Protein AF-A0AAJ8BXU2-F1 (afdb_monomer_lite)

Organism: Aspergillus niger (NCBI:txid5061)

Sequence (194 aa):
MSSGNLLGNLNQVCIATPNFHETLDRLGKVGMGPFQVYHFNSETVSDQKYYDEEGPDLYEIDVAFAYNSDSKAPVIEVMSPIKGKSALKDRLDEDGNKAEVQSIAFTMDTLSMDERIEEMRKRGFRPSTQGYFLGKRGGTKFCFFDTDEKGIPTCFETIEWSSDWVAPDCDWFLPSGVFLQTFTPTQKSSQDRV

pLDDT: mean 89.5, std 14.76, range [36.78, 98.62]

Radius of gyration: 16.47 Å; chains: 1; bounding box: 37×43×44 Å

InterPro domains:
  IPR029068 Glyoxalase/Bleomycin resistance protein/Dihydroxybiphenyl dioxygenase [G3DSA:3.10.180.10] (5-160)
  IPR029068 Glyoxalase/Bleomycin resistance protein/Dihydroxybiphenyl dioxygenase [SSF54593] (8-148)

Secondary structure (DSSP, 8-state):
-----TT-SEEEEEEE-SSHHHHHHHHHTTT---EEEEEESTTTEEEEEETTEE-TTSEEEEEEEEP-S-TTSPEEEEEEEEEE--HHHHHHHHTTS--EEEEEEE--TT--HHHHHHHHHHTTPEEEEEEEEE-SBSEEEEEEEE-GGGT-SSEEEEEEE-TT-BPPP-EEE--TT---SS-------GGGG-

Structure (mmCIF, N/CA/C/O backbone):
data_AF-A0AAJ8BXU2-F1
#
_entry.id   AF-A0AAJ8BXU2-F1
#
loop_
_atom_site.group_PDB
_atom_site.id
_atom_site.type_symbol
_atom_site.label_atom_id
_atom_site.label_alt_id
_atom_site.label_comp_id
_atom_site.label_asym_id
_atom_site.label_entity_id
_atom_site.label_seq_id
_atom_site.pdbx_PDB_ins_code
_atom_site.Cartn_x
_atom_site.Cartn_y
_atom_site.Cartn_z
_atom_site.occupancy
_atom_site.B_iso_or_equiv
_atom_site.auth_seq_id
_atom_site.auth_comp_id
_atom_site.auth_asym_id
_atom_site.auth_atom_id
_atom_site.pdbx_PDB_model_num
ATOM 1 N N . MET A 1 1 ? -20.153 24.696 0.859 1.00 43.94 1 MET A N 1
ATOM 2 C CA . MET A 1 1 ? -18.956 23.937 0.447 1.00 43.94 1 MET A CA 1
ATOM 3 C C . MET A 1 1 ? -19.381 23.092 -0.734 1.00 43.94 1 MET A C 1
ATOM 5 O O . MET A 1 1 ? -20.365 22.377 -0.602 1.00 43.94 1 MET A O 1
ATOM 9 N N . SER A 1 2 ? -18.796 23.311 -1.911 1.00 41.66 2 SER A N 1
ATOM 10 C CA . SER A 1 2 ? -19.206 22.611 -3.132 1.00 41.66 2 SER A CA 1
ATOM 11 C C . SER A 1 2 ? -19.057 21.105 -2.941 1.00 41.66 2 SER A C 1
ATOM 13 O O . SER A 1 2 ? -18.030 20.644 -2.451 1.00 41.66 2 SER A O 1
ATOM 15 N N . SER A 1 3 ? -20.095 20.372 -3.327 1.00 49.19 3 SER A N 1
ATOM 16 C CA . SER A 1 3 ? -20.191 18.916 -3.405 1.00 49.19 3 SER A CA 1
ATOM 17 C C . SER A 1 3 ? -19.194 18.342 -4.424 1.00 49.19 3 SER A C 1
ATOM 19 O O . SER A 1 3 ? -19.589 17.872 -5.490 1.00 49.19 3 SER A O 1
ATOM 21 N N . GLY A 1 4 ? -17.898 18.465 -4.140 1.00 60.88 4 GLY A N 1
ATOM 22 C CA . GLY A 1 4 ? -16.831 17.797 -4.877 1.00 60.88 4 GLY A CA 1
ATOM 23 C C . GLY A 1 4 ? -16.776 16.313 -4.518 1.00 60.88 4 GLY A C 1
ATOM 24 O O . GLY A 1 4 ? -17.187 15.912 -3.428 1.00 60.88 4 GLY A O 1
ATOM 25 N N . ASN A 1 5 ? -16.290 15.495 -5.449 1.00 82.00 5 ASN A N 1
ATOM 26 C CA . ASN A 1 5 ? -16.013 14.083 -5.216 1.00 82.00 5 ASN A CA 1
ATOM 27 C C . ASN A 1 5 ? -14.913 13.947 -4.145 1.00 82.00 5 ASN A C 1
ATOM 29 O O . ASN A 1 5 ? -13.754 14.201 -4.444 1.00 82.00 5 ASN A O 1
ATOM 33 N N . LEU A 1 6 ? -15.276 13.548 -2.920 1.00 86.38 6 LEU A N 1
ATOM 34 C CA . LEU A 1 6 ? -14.347 13.380 -1.789 1.00 86.38 6 LEU A CA 1
ATOM 35 C C . LEU A 1 6 ? -13.145 12.491 -2.126 1.00 86.38 6 LEU A C 1
ATOM 37 O O . LEU A 1 6 ? -12.046 12.727 -1.636 1.00 86.38 6 LEU A O 1
ATOM 41 N N . LEU A 1 7 ? -13.377 11.437 -2.908 1.00 89.81 7 LEU A N 1
ATOM 42 C CA . LEU A 1 7 ? -12.364 10.425 -3.175 1.00 89.81 7 LEU A CA 1
ATOM 43 C C . LEU A 1 7 ? -11.311 10.923 -4.177 1.00 89.81 7 LEU A C 1
ATOM 45 O O . LEU A 1 7 ? -10.207 10.393 -4.216 1.00 89.81 7 LEU A O 1
ATOM 49 N N . GLY A 1 8 ? -11.597 11.960 -4.964 1.00 91.62 8 GLY A N 1
ATOM 50 C CA . GLY A 1 8 ? -10.688 12.381 -6.027 1.00 91.62 8 GLY A CA 1
ATOM 51 C C . GLY A 1 8 ? -10.581 11.323 -7.132 1.00 91.62 8 GLY A C 1
ATOM 52 O O . GLY A 1 8 ? -11.597 10.789 -7.593 1.00 91.62 8 GLY A O 1
ATOM 53 N N . ASN A 1 9 ? -9.358 11.027 -7.571 1.00 93.00 9 ASN A N 1
ATOM 54 C CA . ASN A 1 9 ? -9.072 10.102 -8.669 1.00 93.00 9 ASN A CA 1
ATOM 55 C C . ASN A 1 9 ? -8.745 8.688 -8.176 1.00 93.00 9 ASN A C 1
ATOM 57 O O . ASN A 1 9 ? -8.208 8.500 -7.083 1.00 93.00 9 ASN A O 1
ATOM 61 N N . LEU A 1 10 ? -9.020 7.694 -9.024 1.00 94.88 10 LEU A N 1
ATOM 62 C CA . LEU A 1 10 ? -8.520 6.334 -8.838 1.00 94.88 10 LEU A CA 1
ATOM 63 C C . LEU A 1 10 ? -6.992 6.340 -8.955 1.00 94.88 10 LEU A C 1
ATOM 65 O O . LEU A 1 10 ? -6.455 6.773 -9.973 1.00 94.88 10 LEU A O 1
ATOM 69 N N . ASN A 1 11 ? -6.315 5.833 -7.932 1.00 94.38 11 ASN A N 1
ATOM 70 C CA . ASN A 1 11 ? -4.861 5.786 -7.873 1.00 94.38 11 ASN A CA 1
ATOM 71 C C . ASN A 1 11 ? -4.306 4.373 -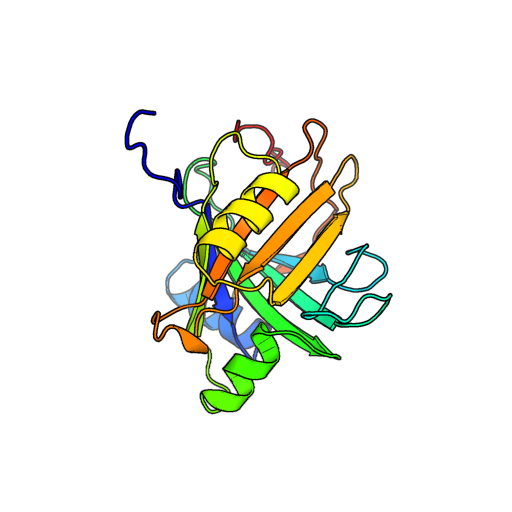8.087 1.00 94.38 11 ASN A C 1
ATOM 73 O O . ASN A 1 11 ? -3.354 4.188 -8.844 1.00 94.38 11 ASN A O 1
ATOM 77 N N . GLN A 1 12 ? -4.890 3.376 -7.423 1.00 96.44 12 GLN A N 1
ATOM 78 C CA . GLN A 1 12 ? -4.369 2.010 -7.414 1.00 96.44 12 GLN A CA 1
ATOM 79 C C . GLN A 1 12 ? -5.493 0.995 -7.209 1.00 96.44 12 GLN A C 1
ATOM 81 O O . GLN A 1 12 ? -6.511 1.297 -6.589 1.00 96.44 12 GLN A O 1
ATOM 86 N N . VAL A 1 13 ? -5.300 -0.208 -7.741 1.00 97.56 13 VAL A N 1
ATOM 87 C CA . VAL A 1 13 ? -6.107 -1.393 -7.439 1.00 97.56 13 VAL A CA 1
ATOM 88 C C . VAL A 1 13 ? -5.166 -2.458 -6.890 1.00 97.56 13 VAL A C 1
ATOM 90 O O . VAL A 1 13 ? -4.210 -2.829 -7.574 1.00 97.56 13 VAL A O 1
ATOM 93 N N . CYS A 1 14 ? -5.438 -2.937 -5.678 1.00 97.75 14 CYS A N 1
ATOM 94 C CA . CYS A 1 14 ? -4.639 -3.963 -5.020 1.00 97.75 14 CYS A CA 1
ATOM 95 C C . CYS A 1 14 ? -5.270 -5.343 -5.194 1.00 97.75 14 CYS A C 1
ATOM 97 O O . CYS A 1 14 ? -6.458 -5.539 -4.930 1.00 97.75 14 CYS A O 1
ATOM 99 N N . ILE A 1 15 ? -4.457 -6.310 -5.607 1.00 97.75 15 ILE A N 1
ATOM 100 C CA . ILE A 1 15 ? -4.781 -7.731 -5.602 1.00 97.75 15 ILE A CA 1
ATOM 101 C C . ILE A 1 15 ? -4.059 -8.375 -4.418 1.00 97.75 15 ILE A C 1
ATOM 103 O O . ILE A 1 15 ? -2.835 -8.500 -4.422 1.00 97.75 15 ILE A O 1
ATOM 107 N N . ALA A 1 16 ? -4.808 -8.837 -3.425 1.00 97.12 16 ALA A N 1
ATOM 108 C CA . ALA A 1 16 ? -4.265 -9.649 -2.347 1.00 97.12 16 ALA A CA 1
ATOM 109 C C . ALA A 1 16 ? -4.065 -11.084 -2.828 1.00 97.12 16 ALA A C 1
ATOM 111 O O . ALA A 1 16 ? -4.866 -11.594 -3.611 1.00 97.12 16 ALA A O 1
ATOM 112 N N . THR A 1 17 ? -3.023 -11.767 -2.364 1.00 97.88 17 THR A N 1
ATOM 113 C CA . THR A 1 17 ? -2.810 -13.182 -2.679 1.00 97.88 17 THR A CA 1
ATOM 114 C C . THR A 1 17 ? -2.011 -13.901 -1.595 1.00 97.88 17 THR A C 1
ATOM 116 O O . THR A 1 17 ? -1.095 -13.309 -1.034 1.00 97.88 17 THR A O 1
ATOM 119 N N . PRO A 1 18 ? -2.279 -15.194 -1.329 1.00 96.56 18 PRO A N 1
ATOM 120 C CA . PRO A 1 18 ? -1.394 -16.022 -0.511 1.00 96.56 18 PRO A CA 1
ATOM 121 C C . PRO A 1 18 ? -0.222 -16.627 -1.306 1.00 96.56 18 PRO A C 1
ATOM 123 O O . PRO A 1 18 ? 0.684 -17.206 -0.716 1.00 96.56 18 PRO A O 1
ATOM 126 N N . ASN A 1 19 ? -0.236 -16.547 -2.645 1.00 96.69 19 ASN A N 1
ATOM 127 C CA . ASN A 1 19 ? 0.763 -17.170 -3.522 1.00 96.69 19 ASN A CA 1
ATOM 128 C C . ASN A 1 19 ? 1.405 -16.113 -4.431 1.00 96.69 19 ASN A C 1
ATOM 130 O O . ASN A 1 19 ? 1.054 -16.002 -5.609 1.00 96.69 19 ASN A O 1
ATOM 134 N N . PHE A 1 20 ? 2.332 -15.327 -3.877 1.00 97.69 20 PHE A N 1
ATOM 135 C CA . PHE A 1 20 ? 2.878 -14.115 -4.498 1.00 97.69 20 PHE A CA 1
ATOM 136 C C . PHE A 1 20 ? 3.435 -14.329 -5.916 1.00 97.69 20 PHE A C 1
ATOM 138 O O . PHE A 1 20 ? 2.807 -13.915 -6.891 1.00 97.69 20 PHE A O 1
ATOM 145 N N . HIS A 1 21 ? 4.557 -15.042 -6.069 1.00 96.81 21 HIS A N 1
ATOM 146 C CA . HIS A 1 21 ? 5.198 -15.239 -7.379 1.00 96.81 21 HIS A CA 1
ATOM 147 C C . HIS A 1 21 ? 4.311 -15.972 -8.391 1.00 96.81 21 HIS A C 1
ATOM 149 O O . HIS A 1 21 ? 4.289 -15.611 -9.565 1.00 96.81 21 HIS A O 1
ATOM 155 N N . GLU A 1 22 ? 3.532 -16.962 -7.946 1.00 96.62 22 GLU A N 1
ATOM 156 C CA . GLU A 1 22 ? 2.598 -17.660 -8.832 1.00 96.62 22 GLU A CA 1
ATOM 157 C C . GLU A 1 22 ? 1.523 -16.707 -9.379 1.00 96.62 22 GLU A C 1
ATOM 159 O O . GLU A 1 22 ? 1.135 -16.797 -10.546 1.00 96.62 22 GLU A O 1
ATOM 164 N N . THR A 1 23 ? 1.049 -15.774 -8.553 1.00 97.31 23 THR A N 1
ATOM 165 C CA . THR A 1 23 ? 0.092 -14.747 -8.975 1.00 97.31 23 THR A CA 1
ATOM 166 C C . THR A 1 23 ? 0.723 -13.810 -9.996 1.00 97.31 23 THR A C 1
ATOM 168 O O . THR A 1 23 ? 0.121 -13.587 -11.046 1.00 97.31 23 THR A O 1
ATOM 171 N N . LEU A 1 24 ? 1.952 -13.337 -9.759 1.00 97.56 24 LEU A N 1
ATOM 172 C CA . LEU A 1 24 ? 2.681 -12.492 -10.714 1.00 97.56 24 LEU A CA 1
ATOM 173 C C . LEU A 1 24 ? 2.894 -13.196 -12.062 1.00 97.56 24 LEU A C 1
ATOM 175 O O . LEU A 1 24 ? 2.637 -12.609 -13.113 1.00 97.56 24 LEU A O 1
ATOM 179 N N . ASP A 1 25 ? 3.278 -14.475 -12.051 1.00 96.38 25 ASP A N 1
ATOM 180 C CA . ASP A 1 25 ? 3.407 -15.287 -13.266 1.00 96.38 25 ASP A CA 1
ATOM 181 C C . ASP A 1 25 ? 2.073 -15.423 -14.014 1.00 96.38 25 ASP A C 1
ATOM 183 O O . ASP A 1 25 ? 2.016 -15.309 -15.240 1.00 96.38 25 ASP A O 1
ATOM 187 N N . ARG A 1 26 ? 0.972 -15.668 -13.293 1.00 95.19 26 ARG A N 1
ATOM 188 C CA . ARG A 1 26 ? -0.367 -15.798 -13.889 1.00 95.19 26 ARG A CA 1
ATOM 189 C C . ARG A 1 26 ? -0.849 -14.481 -14.496 1.00 95.19 26 ARG A C 1
ATOM 191 O O . ARG A 1 26 ? -1.394 -14.511 -15.597 1.00 95.19 26 ARG A O 1
ATOM 198 N N . LEU A 1 27 ? -0.615 -13.351 -13.832 1.00 95.19 27 LEU A N 1
ATOM 199 C CA . LEU A 1 27 ? -0.910 -12.019 -14.370 1.00 95.19 27 LEU A CA 1
ATOM 200 C C . LEU A 1 27 ? -0.029 -11.701 -15.590 1.00 95.19 27 LEU A C 1
ATOM 202 O O . LEU A 1 27 ? -0.503 -11.125 -16.570 1.00 95.19 27 LEU A O 1
ATOM 206 N N . GLY A 1 28 ? 1.217 -12.174 -15.601 1.00 94.31 28 GLY A N 1
ATOM 207 C CA . GLY A 1 28 ? 2.102 -12.100 -16.763 1.00 94.31 28 GLY A CA 1
ATOM 208 C C . GLY A 1 28 ? 1.526 -12.721 -18.033 1.00 94.31 28 GLY A C 1
ATOM 209 O O . GLY A 1 28 ? 1.708 -12.184 -19.124 1.00 94.31 28 GLY A O 1
ATOM 210 N N . LYS A 1 29 ? 0.751 -13.806 -17.914 1.00 93.38 29 LYS A N 1
ATOM 211 C CA . LYS A 1 29 ? 0.126 -14.483 -19.069 1.00 93.38 29 LYS A CA 1
ATOM 212 C C . LYS A 1 29 ? -0.901 -13.620 -19.802 1.00 93.38 29 LYS A C 1
ATOM 214 O O . LYS A 1 29 ? -1.167 -13.881 -20.972 1.00 93.38 29 LYS A O 1
ATOM 219 N N . VAL A 1 30 ? -1.470 -12.613 -19.137 1.00 91.62 30 VAL A N 1
ATOM 220 C CA . VAL A 1 30 ? -2.374 -11.629 -19.759 1.00 91.62 30 VAL A CA 1
ATOM 221 C C . VAL A 1 30 ? -1.656 -10.329 -20.141 1.00 91.62 30 VAL A C 1
ATOM 223 O O . VAL A 1 30 ? -2.305 -9.362 -20.526 1.00 91.62 30 VAL A O 1
ATOM 226 N N . GLY A 1 31 ? -0.320 -10.312 -20.076 1.00 91.00 31 GLY A N 1
ATOM 227 C CA . GLY A 1 31 ? 0.519 -9.184 -20.481 1.00 91.00 31 GLY A CA 1
ATOM 228 C C . GLY A 1 31 ? 0.801 -8.166 -19.378 1.00 91.00 31 GLY A C 1
ATOM 229 O O . GLY A 1 31 ? 1.272 -7.075 -19.684 1.00 91.00 31 GLY A O 1
ATOM 230 N N . MET A 1 32 ? 0.512 -8.487 -18.114 1.00 91.81 32 MET A N 1
ATOM 231 C CA . MET A 1 32 ? 0.815 -7.601 -16.991 1.00 91.81 32 MET A CA 1
ATOM 232 C C . MET A 1 32 ? 2.273 -7.737 -16.538 1.00 91.81 32 MET A C 1
ATOM 234 O O . MET A 1 32 ? 2.849 -8.823 -16.572 1.00 91.81 32 MET A O 1
ATOM 238 N N . GLY A 1 33 ? 2.851 -6.638 -16.061 1.00 90.50 33 GLY A N 1
ATOM 239 C CA . GLY A 1 33 ? 4.243 -6.573 -15.632 1.00 90.50 33 GLY A CA 1
ATOM 240 C C . GLY A 1 33 ? 5.164 -5.974 -16.708 1.00 90.50 33 GLY A C 1
ATOM 241 O O . GLY A 1 33 ? 4.679 -5.467 -17.720 1.00 90.50 33 GLY A O 1
ATOM 242 N N . PRO A 1 34 ? 6.495 -6.006 -16.518 1.00 94.62 34 PRO A N 1
ATOM 243 C CA . PRO A 1 34 ? 7.218 -6.561 -15.367 1.00 94.62 34 PRO A CA 1
ATOM 244 C C . PRO A 1 34 ? 6.856 -5.865 -14.051 1.00 94.62 34 PRO A C 1
ATOM 246 O O . PRO A 1 34 ? 6.286 -4.775 -14.062 1.00 94.62 34 PRO A O 1
ATOM 249 N N . PHE A 1 35 ? 7.167 -6.493 -12.921 1.00 96.62 35 PHE A N 1
ATOM 250 C CA . PHE A 1 35 ? 6.762 -5.992 -11.607 1.00 96.62 35 PHE A CA 1
ATOM 251 C C . PHE A 1 35 ? 7.957 -5.469 -10.811 1.00 96.62 35 PHE A C 1
ATOM 253 O O . PHE A 1 35 ? 9.000 -6.122 -10.755 1.00 96.62 35 PHE A O 1
ATOM 260 N N . GLN A 1 36 ? 7.781 -4.307 -10.184 1.00 97.19 36 GLN A N 1
ATOM 261 C CA . GLN A 1 36 ? 8.685 -3.778 -9.164 1.00 97.19 36 GLN A CA 1
ATOM 262 C C . GLN A 1 36 ? 8.295 -4.381 -7.822 1.00 97.19 36 GLN A C 1
ATOM 264 O O . GLN A 1 36 ? 7.188 -4.126 -7.355 1.00 97.19 36 GLN A O 1
ATOM 269 N N . VAL A 1 37 ? 9.179 -5.172 -7.228 1.00 98.31 37 VAL A N 1
ATOM 270 C CA . VAL A 1 37 ? 8.952 -5.887 -5.974 1.00 98.31 37 VAL A CA 1
ATOM 271 C C . VAL A 1 37 ? 9.648 -5.169 -4.822 1.00 98.31 37 VAL A C 1
ATOM 273 O O . VAL A 1 37 ? 10.810 -4.767 -4.927 1.00 98.31 37 VAL A O 1
ATOM 276 N N . TYR A 1 38 ? 8.912 -5.027 -3.726 1.00 98.19 38 TYR A N 1
ATOM 277 C CA . TYR A 1 38 ? 9.335 -4.450 -2.461 1.00 98.19 38 TYR A CA 1
ATOM 278 C C . TYR A 1 38 ? 8.917 -5.367 -1.308 1.00 98.19 38 TYR A C 1
ATOM 280 O O . TYR A 1 38 ? 7.906 -6.064 -1.388 1.00 98.19 38 TYR A O 1
ATOM 288 N N . HIS A 1 39 ? 9.675 -5.314 -0.215 1.00 98.12 39 HIS A N 1
ATOM 289 C CA . HIS A 1 39 ? 9.390 -6.051 1.013 1.00 98.12 39 HIS A CA 1
ATOM 290 C C . HIS A 1 39 ? 9.047 -5.058 2.113 1.00 98.12 39 HIS A C 1
ATOM 292 O O . HIS A 1 39 ? 9.942 -4.392 2.625 1.00 98.12 39 HIS A O 1
ATOM 298 N N . PHE A 1 40 ? 7.766 -4.930 2.453 1.00 98.06 40 PHE A N 1
ATOM 299 C CA . PHE A 1 40 ? 7.308 -4.051 3.524 1.00 98.06 40 PHE A CA 1
ATOM 300 C C . PHE A 1 40 ? 7.534 -4.750 4.860 1.00 98.06 40 PHE A C 1
ATOM 302 O O . PHE A 1 40 ? 6.951 -5.793 5.124 1.00 98.06 40 PHE A O 1
ATOM 309 N N . ASN A 1 41 ? 8.388 -4.175 5.696 1.00 97.81 41 ASN A N 1
ATOM 310 C CA . ASN A 1 41 ? 8.752 -4.631 7.038 1.00 97.81 41 ASN A CA 1
ATOM 311 C C . ASN A 1 41 ? 9.151 -3.400 7.877 1.00 97.81 41 ASN A C 1
ATOM 313 O O . ASN A 1 41 ? 9.025 -2.272 7.402 1.00 97.81 41 ASN A O 1
ATOM 317 N N . SER A 1 42 ? 9.633 -3.574 9.108 1.00 96.94 42 SER A N 1
ATOM 318 C CA . SER A 1 42 ? 10.007 -2.432 9.961 1.00 96.94 42 SER A CA 1
ATOM 319 C C . SER A 1 42 ? 11.200 -1.609 9.459 1.00 96.94 42 SER A C 1
ATOM 321 O O . SER A 1 42 ? 11.355 -0.459 9.869 1.00 96.94 42 SER A O 1
ATOM 323 N N . GLU A 1 43 ? 12.029 -2.151 8.563 1.00 97.31 43 GLU A N 1
ATOM 324 C CA . GLU A 1 43 ? 13.170 -1.432 7.980 1.00 97.31 43 GLU A CA 1
ATOM 325 C C . GLU A 1 43 ? 12.764 -0.534 6.805 1.00 97.31 43 GLU A C 1
ATOM 327 O O . GLU A 1 43 ? 13.437 0.450 6.502 1.00 97.31 43 GLU A O 1
ATOM 332 N N . THR A 1 44 ? 11.670 -0.877 6.128 1.00 97.88 44 THR A N 1
ATOM 333 C CA . THR A 1 44 ? 11.209 -0.222 4.894 1.00 97.88 44 THR A CA 1
ATOM 334 C C . THR A 1 44 ? 9.921 0.565 5.097 1.00 97.88 44 THR A C 1
ATOM 336 O O . THR A 1 44 ? 9.660 1.507 4.352 1.00 97.88 44 THR A O 1
ATOM 339 N N . VAL A 1 45 ? 9.129 0.215 6.110 1.00 98.31 45 VAL A N 1
ATOM 340 C CA . VAL A 1 45 ? 7.878 0.870 6.483 1.00 98.31 45 VAL A CA 1
ATOM 341 C C . VAL A 1 45 ? 7.918 1.214 7.969 1.00 98.31 45 VAL A C 1
ATOM 343 O O . VAL A 1 45 ? 7.805 0.331 8.823 1.00 98.31 45 VAL A O 1
ATOM 346 N N . SER A 1 46 ? 8.053 2.504 8.282 1.00 97.50 46 SER A N 1
ATOM 347 C CA . SER A 1 46 ? 7.939 3.009 9.654 1.00 97.50 46 SER A CA 1
ATOM 348 C C . SER A 1 46 ? 6.480 3.237 10.048 1.00 97.50 46 SER A C 1
ATOM 350 O O . SER A 1 46 ? 5.574 3.152 9.216 1.00 97.50 46 SER A O 1
ATOM 352 N N . ASP A 1 47 ? 6.256 3.532 11.332 1.00 96.69 47 ASP A N 1
ATOM 353 C CA . ASP A 1 47 ? 4.949 3.928 11.875 1.00 96.69 47 ASP A CA 1
ATOM 354 C C . ASP A 1 47 ? 3.828 2.938 11.528 1.00 96.69 47 ASP A C 1
ATOM 356 O O . ASP A 1 47 ? 2.701 3.329 11.214 1.00 96.69 47 ASP A O 1
ATOM 360 N N . GLN A 1 48 ? 4.153 1.640 11.549 1.00 98.31 48 GLN A N 1
ATOM 361 C CA . GLN A 1 48 ? 3.186 0.591 11.265 1.00 98.31 48 GLN A CA 1
ATOM 362 C C . GLN A 1 48 ? 2.054 0.643 12.292 1.00 98.31 48 GLN A C 1
ATOM 364 O O . GLN A 1 48 ? 2.294 0.702 13.504 1.00 98.31 48 GLN A O 1
ATOM 369 N N . LYS A 1 49 ? 0.813 0.584 11.800 1.00 98.44 49 LYS A N 1
ATOM 370 C CA . LYS A 1 49 ? -0.382 0.478 12.642 1.00 98.44 49 LYS A CA 1
ATOM 371 C C . LYS A 1 49 ? -1.321 -0.595 12.119 1.00 98.44 49 LYS A C 1
ATOM 373 O O . LYS A 1 49 ? -1.498 -0.745 10.906 1.00 98.44 49 LYS A O 1
ATOM 378 N N . TYR A 1 50 ? -1.948 -1.292 13.055 1.00 97.94 50 TYR A N 1
ATOM 379 C CA . TYR A 1 50 ? -3.041 -2.222 12.826 1.00 97.94 50 TYR A CA 1
ATOM 380 C C . TYR A 1 50 ? -4.178 -1.876 13.791 1.00 97.94 50 TYR A C 1
ATOM 382 O O . TYR A 1 50 ? -4.103 -2.146 14.988 1.00 97.94 50 TYR A O 1
ATOM 390 N N . TYR A 1 51 ? -5.221 -1.238 13.271 1.00 96.50 51 TYR A N 1
ATOM 391 C CA . TYR A 1 51 ? -6.283 -0.612 14.047 1.00 96.50 51 TYR A CA 1
ATOM 392 C C . TYR A 1 51 ? -5.718 0.328 15.122 1.00 96.50 51 TYR A C 1
ATOM 394 O O . TYR A 1 51 ? -5.070 1.321 14.789 1.00 96.50 51 TYR A O 1
ATOM 402 N N . ASP A 1 52 ? -5.968 0.019 16.394 1.00 95.81 52 ASP A N 1
ATOM 403 C CA . ASP A 1 52 ? -5.506 0.791 17.548 1.00 95.81 52 ASP A CA 1
ATOM 404 C C . ASP A 1 52 ? -4.117 0.341 18.045 1.00 95.81 52 ASP A C 1
ATOM 406 O O . ASP A 1 52 ? -3.577 0.922 18.987 1.00 95.81 52 ASP A O 1
ATOM 410 N N . GLU A 1 53 ? -3.529 -0.694 17.435 1.00 97.62 53 GLU A N 1
ATOM 411 C CA . GLU A 1 53 ? -2.175 -1.159 17.732 1.00 97.62 53 GLU A CA 1
ATOM 412 C C . GLU A 1 53 ? -1.145 -0.407 16.879 1.00 97.62 53 GLU A C 1
ATOM 414 O O . GLU A 1 53 ? -1.296 -0.275 15.664 1.00 97.62 53 GLU A O 1
ATOM 419 N N . GLU A 1 54 ? -0.065 0.046 17.514 1.00 97.06 54 GLU A N 1
ATOM 420 C CA . GLU A 1 54 ? 1.066 0.722 16.876 1.00 97.06 54 GLU A CA 1
ATOM 421 C C . GLU A 1 54 ? 2.374 0.136 17.409 1.00 97.06 54 GLU A C 1
ATOM 423 O O . GLU A 1 54 ? 2.521 -0.099 18.613 1.00 97.06 54 GLU A O 1
ATOM 428 N N . GLY A 1 55 ? 3.329 -0.108 16.517 1.00 94.00 55 GLY A N 1
ATOM 429 C CA . GLY A 1 55 ? 4.638 -0.627 16.890 1.00 94.00 55 GLY A CA 1
ATOM 430 C C . GLY A 1 55 ? 5.450 -1.103 15.689 1.00 94.00 55 GLY A C 1
ATOM 431 O O . GLY A 1 55 ? 4.904 -1.271 14.601 1.00 94.00 55 GLY A O 1
ATOM 432 N N . PRO A 1 56 ? 6.762 -1.324 15.866 1.00 91.56 56 PRO A N 1
ATOM 433 C CA . PRO A 1 56 ? 7.562 -1.982 14.843 1.00 91.56 56 PRO A CA 1
ATOM 434 C C . PRO A 1 56 ? 7.119 -3.444 14.679 1.00 91.56 56 PRO A C 1
ATOM 436 O O . PRO A 1 56 ? 6.638 -4.062 15.630 1.00 91.56 56 PRO A O 1
ATOM 439 N N . ASP A 1 57 ? 7.324 -3.997 13.483 1.00 94.50 57 ASP A N 1
ATOM 440 C CA . ASP A 1 57 ? 7.099 -5.416 13.166 1.00 94.50 57 ASP A CA 1
ATOM 441 C C . ASP A 1 57 ? 5.656 -5.909 13.378 1.00 94.50 57 ASP A C 1
ATOM 443 O O . ASP A 1 57 ? 5.426 -7.102 13.607 1.00 94.50 57 ASP A O 1
ATOM 447 N N . LEU A 1 58 ? 4.667 -5.012 13.291 1.00 97.25 58 LEU A N 1
ATOM 448 C CA . LEU A 1 58 ? 3.261 -5.409 13.307 1.00 97.25 58 LEU A CA 1
ATOM 449 C C . LEU A 1 58 ? 2.915 -6.261 12.091 1.00 97.25 58 LEU A C 1
ATOM 451 O O . LEU A 1 58 ? 2.154 -7.216 12.242 1.00 97.25 58 LEU A O 1
ATOM 455 N N . TYR A 1 59 ? 3.480 -5.954 10.922 1.00 98.06 59 TYR A N 1
ATOM 456 C CA . TYR A 1 59 ? 3.307 -6.740 9.705 1.00 98.06 59 TYR A CA 1
ATOM 457 C C . TYR A 1 59 ? 4.562 -6.787 8.832 1.00 98.06 59 TYR A C 1
ATOM 459 O O . TYR A 1 59 ? 5.402 -5.884 8.833 1.00 98.06 59 TYR A O 1
ATOM 467 N N . GLU A 1 60 ? 4.623 -7.847 8.029 1.00 98.50 60 GLU A N 1
ATOM 468 C CA . GLU A 1 60 ? 5.501 -7.978 6.872 1.00 98.50 60 GLU A CA 1
ATOM 469 C C . GLU A 1 60 ? 4.653 -8.352 5.649 1.00 98.50 60 GLU A C 1
ATOM 471 O O . GLU A 1 60 ? 3.820 -9.262 5.731 1.00 98.50 60 GLU A O 1
ATOM 476 N N . ILE A 1 61 ? 4.828 -7.644 4.532 1.00 98.50 61 ILE A N 1
ATOM 477 C CA . ILE A 1 61 ? 4.032 -7.809 3.307 1.00 98.50 61 ILE A CA 1
ATOM 478 C C . ILE A 1 61 ? 4.960 -7.717 2.093 1.00 98.50 61 ILE A C 1
ATOM 480 O O . ILE A 1 61 ? 5.703 -6.748 1.949 1.00 98.50 61 ILE A O 1
ATOM 484 N N . ASP A 1 62 ? 4.886 -8.689 1.191 1.00 98.62 62 ASP A N 1
ATOM 485 C CA . ASP A 1 62 ? 5.505 -8.569 -0.128 1.00 98.62 62 ASP A CA 1
ATOM 486 C C . ASP A 1 62 ? 4.579 -7.774 -1.042 1.00 98.62 62 ASP A C 1
ATOM 488 O O . ASP A 1 62 ? 3.384 -8.066 -1.126 1.00 98.62 62 ASP A O 1
ATOM 492 N N . VAL A 1 63 ? 5.125 -6.774 -1.730 1.00 98.38 63 VAL A N 1
ATOM 493 C CA . VAL A 1 63 ? 4.366 -5.848 -2.574 1.00 98.38 63 VAL A CA 1
ATOM 494 C C . VAL A 1 63 ? 4.989 -5.793 -3.958 1.00 98.38 63 VAL A C 1
ATOM 496 O O . VAL A 1 63 ? 6.197 -5.625 -4.102 1.00 98.38 63 VAL A O 1
ATOM 499 N N . ALA A 1 64 ? 4.169 -5.923 -4.994 1.00 98.50 64 ALA A N 1
ATOM 500 C CA . ALA A 1 64 ? 4.577 -5.824 -6.384 1.00 98.50 64 ALA A CA 1
ATOM 501 C C . ALA A 1 64 ? 3.729 -4.790 -7.121 1.00 98.50 64 ALA A C 1
ATOM 503 O O . ALA A 1 64 ? 2.512 -4.921 -7.194 1.00 98.50 64 ALA A O 1
ATOM 504 N N . PHE A 1 65 ? 4.372 -3.815 -7.755 1.00 97.38 65 PHE A N 1
ATOM 505 C CA . PHE A 1 65 ? 3.702 -2.853 -8.626 1.00 97.38 65 PHE A CA 1
ATOM 506 C C . PHE A 1 65 ? 3.944 -3.213 -10.088 1.00 97.38 65 PHE A C 1
ATOM 508 O O . PHE A 1 65 ? 5.092 -3.320 -10.531 1.00 97.38 65 PHE A O 1
ATOM 515 N N . ALA A 1 66 ? 2.870 -3.397 -10.854 1.00 96.00 66 ALA A N 1
ATOM 516 C CA . ALA A 1 66 ? 2.968 -3.612 -12.290 1.00 96.00 66 ALA A CA 1
ATOM 517 C C . ALA A 1 66 ? 3.513 -2.351 -12.972 1.00 96.00 66 ALA A C 1
ATOM 519 O O . ALA A 1 66 ? 2.966 -1.257 -12.812 1.00 96.00 66 ALA A O 1
ATOM 520 N N . TYR A 1 67 ? 4.569 -2.504 -13.770 1.00 91.50 67 TYR A N 1
ATOM 521 C CA . TYR A 1 67 ? 5.082 -1.406 -14.572 1.00 91.50 67 TYR A CA 1
ATOM 522 C C . TYR A 1 67 ? 4.047 -0.965 -15.610 1.00 91.50 67 TYR A C 1
ATOM 524 O O . TYR A 1 67 ? 3.487 -1.780 -16.344 1.00 91.50 67 TYR A O 1
ATOM 532 N N . ASN A 1 68 ? 3.858 0.347 -15.714 1.00 86.75 68 ASN A N 1
ATOM 533 C CA . ASN A 1 68 ? 3.100 0.973 -16.783 1.00 86.75 68 ASN A CA 1
ATOM 534 C C . ASN A 1 68 ? 3.887 2.174 -17.313 1.00 86.75 68 ASN A C 1
ATOM 536 O O . ASN A 1 68 ? 4.406 2.982 -16.542 1.00 86.75 68 ASN A O 1
ATOM 540 N N . SER A 1 69 ? 3.993 2.288 -18.637 1.00 85.38 69 SER A N 1
ATOM 541 C CA . SER A 1 69 ? 4.651 3.429 -19.278 1.00 85.38 69 SER A CA 1
ATOM 542 C C . SER A 1 69 ? 3.838 4.720 -19.170 1.00 85.38 69 SER A C 1
ATOM 544 O O . SER A 1 69 ? 4.413 5.803 -19.276 1.00 85.38 69 SER A O 1
ATOM 546 N N . ASP A 1 70 ? 2.517 4.617 -18.996 1.00 89.12 70 ASP A N 1
ATOM 547 C CA . ASP A 1 70 ? 1.659 5.759 -18.696 1.00 89.12 70 ASP A CA 1
ATOM 548 C C . ASP A 1 70 ? 1.683 6.039 -17.190 1.00 89.12 70 ASP A C 1
ATOM 550 O O . ASP A 1 70 ? 1.107 5.300 -16.391 1.00 89.12 70 ASP A O 1
ATOM 554 N N . SER A 1 71 ? 2.344 7.130 -16.804 1.00 81.25 71 SER A N 1
ATOM 555 C CA . SER A 1 71 ? 2.470 7.546 -15.406 1.00 81.25 71 SER A CA 1
ATOM 556 C C . SER A 1 71 ? 1.158 8.019 -14.775 1.00 81.25 71 SER A C 1
ATOM 558 O O . SER A 1 71 ? 1.114 8.180 -13.555 1.00 81.25 71 SER A O 1
ATOM 560 N N . LYS A 1 72 ? 0.104 8.244 -15.573 1.00 86.00 72 LYS A N 1
ATOM 561 C CA . LYS A 1 72 ? -1.224 8.674 -15.105 1.00 86.00 72 LYS A CA 1
ATOM 562 C C . LYS A 1 72 ? -2.218 7.525 -14.965 1.00 86.00 72 LYS A C 1
ATOM 564 O O . LYS A 1 72 ? -3.302 7.734 -14.425 1.00 86.00 72 LYS A O 1
ATOM 569 N N . ALA A 1 73 ? -1.885 6.341 -15.470 1.00 90.94 73 ALA A N 1
ATOM 570 C CA . ALA A 1 73 ? -2.739 5.176 -15.318 1.00 90.94 73 ALA A CA 1
ATOM 571 C C . ALA A 1 73 ? -2.745 4.703 -13.850 1.00 90.94 73 ALA A C 1
ATOM 573 O O . ALA A 1 73 ? -1.701 4.764 -13.191 1.00 90.94 73 ALA A O 1
ATOM 574 N N . PRO A 1 74 ? -3.881 4.192 -13.340 1.00 94.56 74 PRO A N 1
ATOM 575 C CA . PRO A 1 74 ? -3.914 3.538 -12.042 1.00 94.56 74 PRO A CA 1
ATOM 576 C C . PRO A 1 74 ? -2.897 2.404 -11.962 1.00 94.56 74 PRO A C 1
ATOM 578 O O . PRO A 1 74 ? -2.712 1.641 -12.916 1.00 94.56 74 PRO A O 1
ATOM 581 N N . VAL A 1 75 ? -2.255 2.284 -10.807 1.00 95.31 75 VAL A N 1
ATOM 582 C CA . VAL A 1 75 ? -1.300 1.209 -10.547 1.00 95.31 75 VAL A CA 1
ATOM 583 C C . VAL A 1 75 ? -2.063 -0.082 -10.262 1.00 95.31 75 VAL A C 1
ATOM 585 O O . VAL A 1 75 ? -3.041 -0.075 -9.517 1.00 95.31 75 VAL A O 1
ATOM 588 N N . ILE A 1 76 ? -1.613 -1.193 -10.843 1.00 97.38 76 ILE A N 1
ATOM 589 C CA . ILE A 1 76 ? -2.009 -2.518 -10.361 1.00 97.38 76 ILE A CA 1
ATOM 590 C C . ILE A 1 76 ? -0.948 -2.971 -9.368 1.00 97.38 76 ILE A C 1
ATOM 592 O O . ILE A 1 76 ? 0.220 -3.132 -9.731 1.00 97.38 76 ILE A O 1
ATOM 596 N N . GLU A 1 77 ? -1.366 -3.137 -8.124 1.00 98.06 77 GLU A N 1
ATOM 597 C CA . GLU A 1 77 ? -0.552 -3.643 -7.029 1.00 98.06 77 GLU A CA 1
ATOM 598 C C . GLU A 1 77 ? -0.948 -5.089 -6.735 1.00 98.06 77 GLU A C 1
ATOM 600 O O . GLU A 1 77 ? -2.116 -5.465 -6.835 1.00 98.06 77 GLU A O 1
ATOM 605 N N . VAL A 1 78 ? 0.029 -5.912 -6.378 1.00 98.56 78 VAL A N 1
ATOM 606 C CA . VAL A 1 78 ? -0.186 -7.243 -5.824 1.00 98.56 78 VAL A CA 1
ATOM 607 C C . VAL A 1 78 ? 0.470 -7.279 -4.455 1.00 98.56 78 VAL A C 1
ATOM 609 O O . VAL A 1 78 ? 1.658 -6.983 -4.350 1.00 98.56 78 VAL A O 1
ATOM 612 N N . MET A 1 79 ? -0.275 -7.657 -3.422 1.00 98.56 79 MET A N 1
ATOM 613 C CA . MET A 1 79 ? 0.240 -7.777 -2.060 1.00 98.56 79 MET A CA 1
ATOM 614 C C . MET A 1 79 ? 0.075 -9.201 -1.532 1.00 98.56 79 MET A C 1
ATOM 616 O O . MET A 1 79 ? -0.955 -9.843 -1.739 1.00 98.56 79 MET A O 1
ATOM 620 N N . SER A 1 80 ? 1.076 -9.685 -0.802 1.00 98.31 80 SER A N 1
ATOM 621 C CA . SER A 1 80 ? 1.038 -10.971 -0.107 1.00 98.31 80 SER A CA 1
ATOM 622 C C . SER A 1 80 ? 1.487 -10.791 1.341 1.00 98.31 80 SER A C 1
ATOM 624 O O . SER A 1 80 ? 2.655 -10.474 1.569 1.00 98.31 80 SER A O 1
ATOM 626 N N . PRO A 1 81 ? 0.610 -10.994 2.340 1.00 97.44 81 PRO A N 1
ATOM 627 C CA . PRO A 1 81 ? 1.019 -10.910 3.734 1.00 97.44 81 PRO A CA 1
ATOM 628 C C . PRO A 1 81 ? 1.960 -12.071 4.073 1.00 97.44 81 PRO A C 1
ATOM 630 O O . PRO A 1 81 ? 1.644 -13.234 3.822 1.00 97.44 81 PRO A O 1
ATOM 633 N N . ILE A 1 82 ? 3.111 -11.755 4.661 1.00 97.62 82 ILE A N 1
ATOM 634 C CA . ILE A 1 82 ? 4.155 -12.723 5.022 1.00 97.62 82 ILE A CA 1
ATOM 635 C C . ILE A 1 82 ? 4.091 -13.053 6.511 1.00 97.62 82 ILE A C 1
ATOM 637 O O . ILE A 1 82 ? 4.133 -14.221 6.904 1.00 97.62 82 ILE A O 1
ATOM 641 N N . LYS A 1 83 ? 3.958 -12.027 7.357 1.00 95.62 83 LYS A N 1
ATOM 642 C CA . LYS A 1 83 ? 3.923 -12.175 8.814 1.00 95.62 83 LYS A CA 1
ATOM 643 C C . LYS A 1 83 ? 3.111 -11.061 9.464 1.00 95.62 83 LYS A C 1
ATOM 645 O O . LYS A 1 83 ? 2.955 -9.979 8.909 1.00 95.62 83 LYS A O 1
ATOM 650 N N . GLY A 1 84 ? 2.639 -11.330 10.679 1.00 95.25 84 GLY A N 1
ATOM 651 C CA . GLY A 1 84 ? 2.023 -10.323 11.535 1.00 95.25 84 GLY A CA 1
ATOM 652 C C . GLY A 1 84 ? 0.561 -10.034 11.196 1.00 95.25 84 GLY A C 1
ATOM 653 O O . GLY A 1 84 ? -0.104 -10.825 10.526 1.00 95.25 84 GLY A O 1
ATOM 654 N N . LYS A 1 85 ? 0.052 -8.928 11.734 1.00 94.00 85 LYS A N 1
ATOM 655 C CA . LYS A 1 85 ? -1.348 -8.505 11.672 1.00 94.00 85 LYS A CA 1
ATOM 656 C C . LYS A 1 85 ? -1.542 -7.465 10.575 1.00 94.00 85 LYS A C 1
ATOM 658 O O . LYS A 1 85 ? -0.927 -6.403 10.603 1.00 94.00 85 LYS A O 1
ATOM 663 N N . SER A 1 86 ? -2.435 -7.745 9.635 1.00 94.81 86 SER A N 1
ATOM 664 C CA . SER A 1 86 ? -2.868 -6.773 8.631 1.00 94.81 86 SER A CA 1
ATOM 665 C C . SER A 1 86 ? -4.291 -7.087 8.186 1.00 94.81 86 SER A C 1
ATOM 667 O O . SER A 1 86 ? -4.666 -8.254 8.107 1.00 94.81 86 SER A O 1
ATOM 669 N N . ALA A 1 87 ? -5.054 -6.059 7.817 1.00 92.31 87 ALA A N 1
ATOM 670 C CA . ALA A 1 87 ? -6.395 -6.237 7.262 1.00 92.31 87 ALA A CA 1
ATOM 671 C C . ALA A 1 87 ? -6.370 -7.046 5.953 1.00 92.31 87 ALA A C 1
ATOM 673 O O . ALA A 1 87 ? -7.317 -7.756 5.635 1.00 92.31 87 ALA A O 1
ATOM 674 N N . LEU A 1 88 ? -5.256 -6.970 5.213 1.00 92.94 88 LEU A N 1
ATOM 675 C CA . LEU A 1 88 ? -4.972 -7.812 4.053 1.00 92.94 88 LEU A CA 1
ATOM 676 C C . LEU A 1 88 ? -4.982 -9.303 4.418 1.00 92.94 88 LEU A C 1
ATOM 678 O O . LEU A 1 88 ? -5.621 -10.102 3.739 1.00 92.94 88 LEU A O 1
ATOM 682 N N . LYS A 1 89 ? -4.277 -9.673 5.496 1.00 94.25 89 LYS A N 1
ATOM 683 C CA . LYS A 1 89 ? -4.233 -11.050 5.989 1.00 94.25 89 LYS A CA 1
ATOM 684 C C . LYS A 1 89 ? -5.591 -11.509 6.503 1.00 94.25 89 LYS A C 1
ATOM 686 O O . LYS A 1 89 ? -6.015 -12.601 6.137 1.00 94.25 89 LYS A O 1
ATOM 691 N N . ASP A 1 90 ? -6.245 -10.682 7.313 1.00 92.50 90 ASP A N 1
ATOM 692 C CA . ASP A 1 90 ? -7.544 -11.018 7.900 1.00 92.50 90 ASP A CA 1
ATOM 693 C C . ASP A 1 90 ? -8.565 -11.333 6.800 1.00 92.50 90 ASP A C 1
ATOM 695 O O . ASP A 1 90 ? -9.199 -12.386 6.827 1.00 92.50 90 ASP A O 1
ATOM 699 N N . ARG A 1 91 ? -8.627 -10.486 5.762 1.00 88.62 91 ARG A N 1
ATOM 700 C CA . ARG A 1 91 ? -9.514 -10.694 4.615 1.00 88.62 91 ARG A CA 1
ATOM 701 C C . ARG A 1 91 ? -9.216 -11.982 3.857 1.00 88.62 91 ARG A C 1
ATOM 703 O O . ARG A 1 91 ? -10.120 -12.773 3.609 1.00 88.62 91 ARG A O 1
ATOM 710 N N . LEU A 1 92 ? -7.946 -12.208 3.511 1.00 92.38 92 LEU A N 1
ATOM 711 C CA . LEU A 1 92 ? -7.546 -13.423 2.802 1.00 92.38 92 LEU A CA 1
ATOM 712 C C . LEU A 1 92 ? -7.925 -14.680 3.590 1.00 92.38 92 LEU A C 1
ATOM 714 O O . LEU A 1 92 ? -8.386 -15.653 2.995 1.00 92.38 92 LEU A O 1
ATOM 718 N N . ASP A 1 93 ? -7.753 -14.669 4.913 1.00 92.25 93 ASP A N 1
ATOM 719 C CA . ASP A 1 93 ? -8.124 -15.796 5.765 1.00 92.25 93 ASP A CA 1
ATOM 720 C C . ASP A 1 93 ? -9.651 -16.018 5.790 1.00 92.25 93 ASP A C 1
ATOM 722 O O . ASP A 1 93 ? -10.097 -17.169 5.734 1.00 92.25 93 ASP A O 1
ATOM 726 N N . GLU A 1 94 ? -10.453 -14.948 5.800 1.00 89.06 94 GLU A N 1
ATOM 727 C CA . GLU A 1 94 ? -11.923 -14.999 5.759 1.00 89.06 94 GLU A CA 1
ATOM 728 C C . GLU A 1 94 ? -12.474 -15.511 4.417 1.00 89.06 94 GLU A C 1
ATOM 730 O O . GLU A 1 94 ? -13.366 -16.365 4.402 1.00 89.06 94 GLU A O 1
ATOM 735 N N . ASP A 1 95 ? -11.893 -15.085 3.293 1.00 84.81 95 ASP A N 1
ATOM 736 C CA . ASP A 1 95 ? -12.354 -15.431 1.937 1.00 84.81 95 ASP A CA 1
ATOM 737 C C . ASP A 1 95 ? -11.798 -16.774 1.414 1.00 84.81 95 ASP A C 1
ATOM 739 O O . ASP A 1 95 ? -11.947 -17.169 0.246 1.00 84.81 95 ASP A O 1
ATOM 743 N N . GLY A 1 96 ? -11.208 -17.560 2.319 1.00 89.31 96 GLY A N 1
ATOM 744 C CA . GLY A 1 96 ? -10.735 -18.914 2.052 1.00 89.31 96 GLY A CA 1
ATOM 745 C C . GLY A 1 96 ? -9.398 -18.957 1.315 1.00 89.31 96 GLY A C 1
ATOM 746 O O . GLY A 1 96 ? -9.151 -19.901 0.559 1.00 89.31 96 GLY A O 1
ATOM 747 N N . ASN A 1 97 ? -8.545 -17.959 1.545 1.00 90.62 97 ASN A N 1
ATOM 748 C CA . ASN A 1 97 ? -7.178 -17.843 1.048 1.00 90.62 97 ASN A CA 1
ATOM 749 C C . ASN A 1 97 ? -7.096 -17.894 -0.483 1.00 90.62 97 ASN A C 1
ATOM 751 O O . ASN A 1 97 ? -6.401 -18.724 -1.078 1.00 90.62 97 ASN A O 1
ATOM 755 N N . LYS A 1 98 ? -7.831 -16.996 -1.143 1.00 91.06 98 LYS A N 1
ATOM 756 C CA . LYS A 1 98 ? -7.842 -16.857 -2.604 1.00 91.06 98 LYS A CA 1
ATOM 757 C C . LYS A 1 98 ? -7.340 -15.486 -3.012 1.00 91.06 98 LYS A C 1
ATOM 759 O O . LYS A 1 98 ? -7.545 -14.513 -2.307 1.00 91.06 98 LYS A O 1
ATOM 764 N N . ALA A 1 99 ? -6.689 -15.430 -4.171 1.00 92.88 99 ALA A N 1
ATOM 765 C CA . ALA A 1 99 ? -6.272 -14.154 -4.724 1.00 92.88 99 ALA A CA 1
ATOM 766 C C . ALA A 1 99 ? -7.486 -13.354 -5.215 1.00 92.88 99 ALA A C 1
ATOM 768 O O . ALA A 1 99 ? -8.308 -13.895 -5.961 1.00 92.88 99 ALA A O 1
ATOM 769 N N . GLU A 1 100 ? -7.574 -12.081 -4.843 1.00 91.44 100 GLU A N 1
ATOM 770 C CA . GLU A 1 100 ? -8.722 -11.223 -5.142 1.00 91.44 100 GLU A CA 1
ATOM 771 C C . GLU A 1 100 ? -8.367 -9.738 -5.114 1.00 91.44 100 GLU A C 1
ATOM 773 O O . GLU A 1 100 ? -7.342 -9.345 -4.562 1.00 91.44 100 GLU A O 1
ATOM 778 N N . VAL A 1 101 ? -9.231 -8.906 -5.700 1.00 93.50 101 VAL A N 1
ATOM 779 C CA . VAL A 1 101 ? -9.124 -7.452 -5.543 1.00 93.50 101 VAL A CA 1
ATOM 780 C C . VAL A 1 101 ? -9.516 -7.096 -4.112 1.00 93.50 101 VAL A C 1
ATOM 782 O O . VAL A 1 101 ? -10.684 -7.222 -3.751 1.00 93.50 101 VAL A O 1
ATOM 785 N N . GLN A 1 102 ? -8.547 -6.648 -3.319 1.00 91.38 102 GLN A N 1
ATOM 786 C CA . GLN A 1 102 ? -8.738 -6.375 -1.897 1.00 91.38 102 GLN A CA 1
ATOM 787 C C . GLN A 1 102 ? -9.007 -4.900 -1.628 1.00 91.38 102 GLN A C 1
ATOM 789 O O . GLN A 1 102 ? -9.951 -4.605 -0.892 1.00 91.38 102 GLN A O 1
ATOM 794 N N . SER A 1 103 ? -8.247 -3.994 -2.250 1.00 94.94 103 SER A N 1
ATOM 795 C CA . SER A 1 103 ? -8.452 -2.554 -2.103 1.00 94.94 103 SER A CA 1
ATOM 796 C C . SER A 1 103 ? -8.561 -1.812 -3.424 1.00 94.94 103 SER A C 1
ATOM 798 O O . SER A 1 103 ? -8.045 -2.213 -4.476 1.00 94.94 103 SER A O 1
ATOM 800 N N . ILE A 1 104 ? -9.216 -0.658 -3.328 1.00 96.44 104 ILE A N 1
ATOM 801 C CA . ILE A 1 104 ? -9.168 0.397 -4.328 1.00 96.44 104 ILE A CA 1
ATOM 802 C C . ILE A 1 104 ? -8.667 1.665 -3.640 1.00 96.44 104 ILE A C 1
ATOM 804 O O . ILE A 1 104 ? -9.301 2.167 -2.705 1.00 96.44 104 ILE A O 1
ATOM 808 N N . ALA A 1 105 ? -7.539 2.189 -4.118 1.00 96.88 105 ALA A N 1
ATOM 809 C CA . ALA A 1 105 ? -6.935 3.391 -3.574 1.00 96.88 105 ALA A CA 1
ATOM 810 C C . ALA A 1 105 ? -7.379 4.641 -4.329 1.00 96.88 105 ALA A C 1
ATOM 812 O O . ALA A 1 105 ? -7.357 4.693 -5.564 1.00 96.88 105 ALA A O 1
ATOM 813 N N . PHE A 1 106 ? -7.692 5.684 -3.572 1.00 95.69 106 PHE A N 1
ATOM 814 C CA . PHE A 1 106 ? -8.139 6.972 -4.080 1.00 95.69 106 PHE A CA 1
ATOM 815 C C . PHE A 1 106 ? -7.235 8.107 -3.587 1.00 95.69 106 PHE A C 1
ATOM 817 O O . PHE A 1 106 ? -6.726 8.071 -2.461 1.00 95.69 106 PHE A O 1
ATOM 824 N N . THR A 1 107 ? -7.022 9.126 -4.426 1.00 92.38 107 THR A N 1
ATOM 825 C CA . THR A 1 107 ? -6.090 10.228 -4.120 1.00 92.38 107 THR A CA 1
ATOM 826 C C . THR A 1 107 ? -6.542 11.077 -2.942 1.00 92.38 107 THR A C 1
ATOM 828 O O . THR A 1 107 ? -5.692 11.607 -2.238 1.00 92.38 107 THR A O 1
ATOM 831 N N . MET A 1 108 ? -7.857 11.230 -2.741 1.00 92.88 108 MET A N 1
ATOM 832 C CA . MET A 1 108 ? -8.454 12.182 -1.790 1.00 92.88 108 MET A CA 1
ATOM 833 C C . MET A 1 108 ? -7.851 13.601 -1.903 1.00 92.88 108 MET A C 1
ATOM 835 O O . MET A 1 108 ? -7.773 14.357 -0.933 1.00 92.88 108 MET A O 1
ATOM 839 N N . ASP A 1 109 ? -7.434 13.930 -3.129 1.00 87.56 109 ASP A N 1
ATOM 840 C CA . ASP A 1 109 ? -6.878 15.191 -3.611 1.00 87.56 109 ASP A CA 1
ATOM 841 C C . ASP A 1 109 ? -5.918 15.888 -2.630 1.00 87.56 109 ASP A C 1
ATOM 843 O O . ASP A 1 109 ? -4.874 15.344 -2.273 1.00 87.56 109 ASP A O 1
ATOM 847 N N . THR A 1 110 ? -6.231 17.124 -2.234 1.00 85.94 110 THR A N 1
ATOM 848 C CA . THR A 1 110 ? -5.322 18.009 -1.491 1.00 85.94 110 THR A CA 1
ATOM 849 C C . THR A 1 110 ? -5.333 17.780 0.017 1.00 85.94 110 THR A C 1
ATOM 851 O O . THR A 1 110 ? -4.682 18.535 0.735 1.00 85.94 110 THR A O 1
ATOM 854 N N . LEU A 1 111 ? -6.109 16.814 0.514 1.00 93.50 111 LEU A N 1
ATOM 855 C CA . LEU A 1 111 ? -6.156 16.520 1.943 1.00 93.50 111 LEU A CA 1
ATOM 856 C C . LEU A 1 111 ? -4.846 15.859 2.371 1.00 93.50 111 LEU A C 1
ATOM 858 O O . LEU A 1 111 ? -4.365 14.942 1.699 1.00 93.50 111 LEU A O 1
ATOM 862 N N . SER A 1 112 ? -4.309 16.281 3.510 1.00 95.69 112 SER A N 1
ATOM 863 C CA . SER A 1 112 ? -3.256 15.542 4.211 1.00 95.69 112 SER A CA 1
ATOM 864 C C . SER A 1 112 ? -3.780 14.198 4.726 1.00 95.69 112 SER A C 1
ATOM 866 O O . SER A 1 112 ? -4.990 14.027 4.888 1.00 95.69 112 SER A O 1
ATOM 868 N N . MET A 1 113 ? -2.903 13.232 5.026 1.00 97.00 113 MET A N 1
ATOM 869 C CA . MET A 1 113 ? -3.349 11.926 5.541 1.00 97.00 113 MET A CA 1
ATOM 870 C C . MET A 1 113 ? -4.219 12.047 6.804 1.00 97.00 113 MET A C 1
ATOM 872 O O . MET A 1 113 ? -5.235 11.362 6.915 1.00 97.00 113 MET A O 1
ATOM 876 N N . ASP A 1 114 ? -3.883 12.956 7.720 1.00 97.12 114 ASP A N 1
ATOM 877 C CA . ASP A 1 114 ? -4.656 13.155 8.952 1.00 97.12 114 ASP A CA 1
ATOM 878 C C . ASP A 1 114 ? -6.072 13.672 8.654 1.00 97.12 114 ASP A C 1
ATOM 880 O O . ASP A 1 114 ? -7.050 13.197 9.235 1.00 97.12 114 ASP A O 1
ATOM 884 N N . GLU A 1 115 ? -6.208 14.594 7.696 1.00 97.00 115 GLU A N 1
ATOM 885 C CA . GLU A 1 115 ? -7.511 15.087 7.240 1.00 97.00 115 GLU A CA 1
ATOM 886 C C . GLU A 1 115 ? -8.319 13.991 6.536 1.00 97.00 115 GLU A C 1
ATOM 888 O O . GLU A 1 115 ? -9.525 13.884 6.756 1.00 97.00 115 GLU A O 1
ATOM 893 N N . ARG A 1 116 ? -7.672 13.138 5.729 1.00 97.19 116 ARG A N 1
ATOM 894 C CA . ARG A 1 116 ? -8.323 11.987 5.076 1.00 97.19 116 ARG A CA 1
ATOM 895 C C . ARG A 1 116 ? -8.881 11.011 6.105 1.00 97.19 116 ARG A C 1
ATOM 897 O O . ARG A 1 116 ? -10.046 10.623 6.011 1.00 97.19 116 ARG A O 1
ATOM 904 N N . ILE A 1 117 ? -8.070 10.649 7.099 1.00 97.25 117 ILE A N 1
ATOM 905 C CA . ILE A 1 117 ? -8.468 9.764 8.198 1.00 97.25 117 ILE A CA 1
A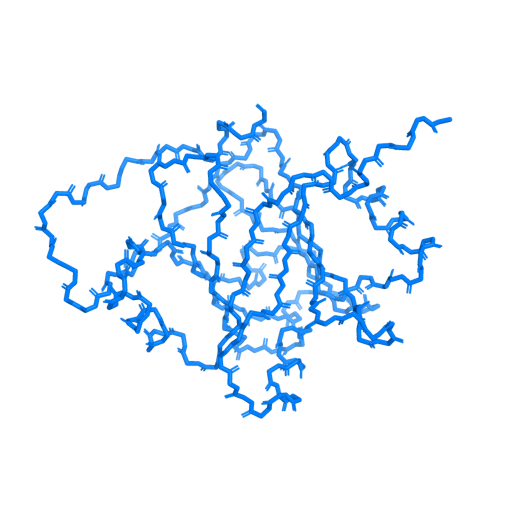TOM 906 C C . ILE A 1 117 ? -9.640 10.368 8.971 1.00 97.25 117 ILE A C 1
ATOM 908 O O . ILE A 1 117 ? -10.617 9.670 9.245 1.00 97.25 117 ILE A O 1
ATOM 912 N N . GLU A 1 118 ? -9.580 11.657 9.300 1.00 97.00 118 GLU A N 1
ATOM 913 C CA . GLU A 1 118 ? -10.653 12.339 10.022 1.00 97.00 118 GLU A CA 1
ATOM 914 C C . GLU A 1 118 ? -11.956 12.392 9.208 1.00 97.00 118 GLU A C 1
ATOM 916 O O . GLU A 1 118 ? -13.038 12.114 9.731 1.00 97.00 118 GLU A O 1
ATOM 921 N N . GLU A 1 119 ? -11.883 12.667 7.905 1.00 95.81 119 GLU A N 1
ATOM 922 C CA . GLU A 1 119 ? -13.056 12.634 7.030 1.00 95.81 119 GLU A CA 1
ATOM 923 C C . GLU A 1 119 ? -13.676 11.231 6.936 1.00 95.81 119 GLU A C 1
ATOM 925 O O . GLU A 1 119 ? -14.905 11.092 6.972 1.00 95.81 119 GLU A O 1
ATOM 930 N N . MET A 1 120 ? -12.861 10.180 6.866 1.00 95.50 120 MET A N 1
ATOM 931 C CA . MET A 1 120 ? -13.351 8.800 6.858 1.00 95.50 120 MET A CA 1
ATOM 932 C C . MET A 1 120 ? -13.951 8.398 8.214 1.00 95.50 120 MET A C 1
ATOM 934 O O . MET A 1 120 ? -15.037 7.811 8.251 1.00 95.50 120 MET A O 1
ATOM 938 N N . ARG A 1 121 ? -13.354 8.828 9.333 1.00 96.06 121 ARG A N 1
ATOM 939 C CA . ARG A 1 121 ? -13.901 8.626 10.688 1.00 96.06 121 ARG A CA 1
ATOM 940 C C . ARG A 1 121 ? -15.262 9.282 10.882 1.00 96.06 121 ARG A C 1
ATOM 942 O O . ARG A 1 121 ? -16.170 8.631 11.394 1.00 96.06 121 ARG A O 1
ATOM 949 N N . LYS A 1 122 ? -15.462 10.519 10.408 1.00 95.81 122 LYS A N 1
ATOM 950 C CA . LYS A 1 122 ? -16.781 11.195 10.429 1.00 95.81 122 LYS A CA 1
ATOM 951 C C . LYS A 1 122 ? -17.868 10.407 9.694 1.00 95.81 122 LYS A C 1
ATOM 953 O O . LYS A 1 122 ? -19.049 10.557 9.993 1.00 95.81 122 LYS A O 1
ATOM 958 N N . ARG A 1 123 ? -17.474 9.572 8.730 1.00 93.38 123 ARG A N 1
ATOM 959 C CA . ARG A 1 123 ? -18.358 8.686 7.955 1.00 93.38 123 ARG A CA 1
ATOM 960 C C . ARG A 1 123 ? -18.490 7.290 8.567 1.00 93.38 123 ARG A C 1
ATOM 962 O O . ARG A 1 123 ? -19.216 6.457 8.035 1.00 93.38 123 ARG A O 1
ATOM 969 N N . GLY A 1 124 ? -17.841 7.052 9.704 1.00 95.12 124 GLY A N 1
ATOM 970 C CA . GLY A 1 124 ? -17.886 5.794 10.436 1.00 95.12 124 GLY A CA 1
ATOM 971 C C . GLY A 1 124 ? -16.928 4.728 9.911 1.00 95.12 124 GLY A C 1
ATOM 972 O O . GLY A 1 124 ? -17.150 3.562 10.223 1.00 95.12 124 GLY A O 1
ATOM 973 N N . PHE A 1 125 ? -15.907 5.101 9.133 1.00 96.06 125 PHE A N 1
ATOM 974 C CA . PHE A 1 125 ? -14.850 4.193 8.687 1.00 96.06 125 PHE A CA 1
ATOM 975 C C . PHE A 1 125 ? -13.608 4.346 9.565 1.00 96.06 125 PHE A C 1
ATOM 977 O O . PHE A 1 125 ? -13.124 5.454 9.814 1.00 96.06 125 PHE A O 1
ATOM 984 N N . ARG A 1 126 ? -13.092 3.215 10.035 1.00 95.69 126 ARG A N 1
ATOM 985 C CA . ARG A 1 126 ? -11.922 3.122 10.910 1.00 95.69 126 ARG A CA 1
ATOM 986 C C . ARG A 1 126 ? -10.675 2.816 10.068 1.00 95.69 126 ARG A C 1
ATOM 988 O O . ARG A 1 126 ? -10.757 1.934 9.221 1.00 95.69 126 ARG A O 1
ATOM 995 N N . PRO A 1 127 ? -9.527 3.479 10.288 1.00 97.56 127 PRO A N 1
ATOM 996 C CA . PRO A 1 127 ? -8.253 3.025 9.728 1.00 97.56 127 PRO A CA 1
ATOM 997 C C . PRO A 1 127 ? -7.925 1.601 10.191 1.00 97.56 127 PRO A C 1
ATOM 999 O O . PRO A 1 127 ? -8.041 1.314 11.382 1.00 97.56 127 PRO A O 1
ATOM 1002 N N . SER A 1 128 ? -7.516 0.726 9.274 1.00 97.00 128 SER A N 1
ATOM 1003 C CA . SER A 1 128 ? -7.202 -0.676 9.554 1.00 97.00 128 SER A CA 1
ATOM 1004 C C . SER A 1 128 ? -5.700 -0.933 9.492 1.00 97.00 128 SER A C 1
ATOM 1006 O O . SER A 1 128 ? -5.064 -1.051 10.530 1.00 97.00 128 SER A O 1
ATOM 1008 N N . THR A 1 129 ? -5.090 -0.948 8.313 1.00 97.81 129 THR A N 1
ATOM 1009 C CA . THR A 1 129 ? -3.635 -1.080 8.149 1.00 97.81 129 THR A CA 1
ATOM 1010 C C . THR A 1 129 ? -3.046 0.237 7.664 1.00 97.81 129 THR A C 1
ATOM 1012 O O . THR A 1 129 ? -3.568 0.857 6.741 1.00 97.81 129 THR A O 1
ATOM 1015 N N . GLN A 1 130 ? -1.976 0.696 8.309 1.00 98.56 130 GLN A N 1
ATOM 1016 C CA . GLN A 1 130 ? -1.308 1.960 7.990 1.00 98.56 130 GLN A CA 1
ATOM 1017 C C . GLN A 1 130 ? 0.206 1.802 8.081 1.00 98.56 130 GLN A C 1
ATOM 1019 O O . GLN A 1 130 ? 0.700 0.941 8.818 1.00 98.56 130 GLN A O 1
ATOM 1024 N N . GLY A 1 131 ? 0.934 2.673 7.390 1.00 98.19 131 GLY A N 1
ATOM 1025 C CA . GLY A 1 131 ? 2.384 2.777 7.507 1.00 98.19 131 GLY A CA 1
ATOM 1026 C C . GLY A 1 131 ? 2.961 3.927 6.691 1.00 98.19 131 GLY A C 1
ATOM 1027 O O . GLY A 1 131 ? 2.263 4.567 5.898 1.00 98.19 131 GLY A O 1
ATOM 1028 N N . TYR A 1 132 ? 4.253 4.176 6.892 1.00 98.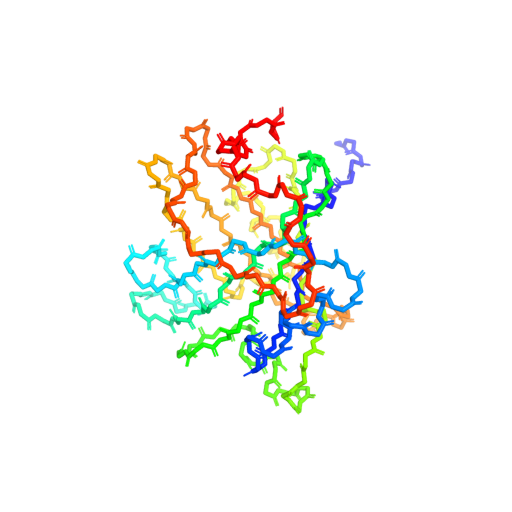31 132 TYR A N 1
ATOM 1029 C CA . TYR A 1 132 ? 5.048 5.124 6.121 1.00 98.31 132 TYR A CA 1
ATOM 1030 C C . TYR A 1 132 ? 6.168 4.396 5.376 1.00 98.31 132 TYR A C 1
ATOM 1032 O O . TYR A 1 132 ? 7.204 4.060 5.947 1.00 98.31 132 TYR A O 1
ATOM 1040 N N . PHE A 1 133 ? 5.953 4.134 4.088 1.00 98.06 133 PHE A N 1
ATOM 1041 C CA . PHE A 1 133 ? 6.924 3.466 3.228 1.00 98.06 133 PHE A CA 1
ATOM 1042 C C . PHE A 1 133 ? 8.047 4.429 2.826 1.00 98.06 133 PHE A C 1
ATOM 1044 O O . PHE A 1 133 ? 7.804 5.494 2.248 1.00 98.06 133 PHE A O 1
ATOM 1051 N N . LEU A 1 134 ? 9.278 4.050 3.163 1.00 98.06 134 LEU A N 1
ATOM 1052 C CA . LEU A 1 134 ? 10.479 4.871 3.070 1.00 98.06 134 LEU A CA 1
ATOM 1053 C C . LEU A 1 134 ? 11.051 4.887 1.650 1.00 98.06 134 LEU A C 1
ATOM 1055 O O . LEU A 1 134 ? 11.261 3.851 1.021 1.00 98.06 134 LEU A O 1
ATOM 1059 N N . GLY A 1 135 ? 11.350 6.089 1.156 1.00 96.88 135 GLY A N 1
ATOM 1060 C CA . GLY A 1 135 ? 12.040 6.292 -0.113 1.00 96.88 135 GLY A CA 1
ATOM 1061 C C . GLY A 1 135 ? 13.540 6.498 0.076 1.00 96.88 135 GLY A C 1
ATOM 1062 O O . GLY A 1 135 ? 14.035 6.658 1.190 1.00 96.88 135 GLY A O 1
ATOM 1063 N N . LYS A 1 136 ? 14.285 6.615 -1.032 1.00 96.81 136 LYS A N 1
ATOM 1064 C CA . LYS A 1 136 ? 15.659 7.166 -0.986 1.00 96.81 136 LYS A CA 1
ATOM 1065 C C . LYS A 1 136 ? 15.665 8.613 -0.494 1.00 96.81 136 LYS A C 1
ATOM 1067 O O . LYS A 1 136 ? 16.657 9.090 0.051 1.00 96.81 136 LYS A O 1
ATOM 1072 N N . ARG A 1 137 ? 14.566 9.319 -0.760 1.00 96.00 137 ARG A N 1
ATOM 1073 C CA . ARG A 1 137 ? 14.190 10.609 -0.186 1.00 96.00 137 ARG A CA 1
ATOM 1074 C C . ARG A 1 137 ? 12.693 10.588 0.049 1.00 96.00 137 ARG A C 1
ATOM 1076 O O . ARG A 1 137 ? 11.971 9.980 -0.746 1.00 96.00 137 ARG A O 1
ATOM 1083 N N . GLY A 1 138 ? 12.251 11.262 1.101 1.00 96.44 138 GLY A N 1
ATOM 1084 C CA . GLY A 1 138 ? 10.839 11.306 1.425 1.00 96.44 138 GLY A CA 1
ATOM 1085 C C . GLY A 1 138 ? 10.234 9.941 1.754 1.00 96.44 138 GLY A C 1
ATOM 1086 O O . GLY A 1 138 ? 10.935 8.987 2.098 1.00 96.44 138 GLY A O 1
ATOM 1087 N N . GLY A 1 139 ? 8.916 9.852 1.631 1.00 96.81 139 GLY A N 1
ATOM 1088 C CA . GLY A 1 139 ? 8.167 8.629 1.889 1.00 96.81 139 GLY A CA 1
ATOM 1089 C C . GLY A 1 139 ? 6.719 8.726 1.436 1.00 96.81 139 GLY A C 1
ATOM 1090 O O . GLY A 1 139 ? 6.262 9.766 0.952 1.00 96.81 139 GLY A O 1
ATOM 1091 N N . THR A 1 140 ? 6.001 7.624 1.597 1.00 96.19 140 THR A N 1
ATOM 1092 C CA . THR A 1 140 ? 4.576 7.535 1.277 1.00 96.19 140 THR A CA 1
ATOM 1093 C C . THR A 1 140 ? 3.817 7.032 2.487 1.00 96.19 140 THR A C 1
ATOM 1095 O O . THR A 1 140 ? 4.120 5.964 3.013 1.00 96.19 140 THR A O 1
ATOM 1098 N N . LYS A 1 141 ? 2.840 7.808 2.956 1.00 98.12 141 LYS A N 1
ATOM 1099 C CA . LYS A 1 141 ? 1.879 7.312 3.938 1.00 98.12 141 LYS A CA 1
ATOM 1100 C C . LYS A 1 141 ? 0.796 6.564 3.190 1.00 98.12 141 LYS A C 1
ATOM 1102 O O . LYS A 1 141 ? 0.256 7.100 2.224 1.00 98.12 141 LYS A O 1
ATOM 1107 N N . PHE A 1 142 ? 0.422 5.397 3.679 1.00 97.94 142 PHE A N 1
ATOM 1108 C CA . PHE A 1 142 ? -0.752 4.680 3.205 1.00 97.94 142 PHE A CA 1
ATOM 1109 C C . PHE A 1 142 ? -1.692 4.386 4.369 1.00 97.94 142 PHE A C 1
ATOM 1111 O O . PHE A 1 142 ? -1.267 4.230 5.517 1.00 97.94 142 PHE A O 1
ATOM 1118 N N . CYS A 1 143 ? -2.983 4.333 4.064 1.00 98.25 143 CYS A N 1
ATOM 1119 C CA . CYS A 1 143 ? -4.021 3.994 5.022 1.00 98.25 143 CYS A CA 1
ATOM 1120 C C . CYS A 1 143 ? -5.124 3.203 4.325 1.00 98.25 143 CYS A C 1
ATOM 1122 O O . CYS A 1 143 ? -5.823 3.732 3.460 1.00 98.25 143 CYS A O 1
ATOM 1124 N N . PHE A 1 144 ? -5.301 1.961 4.758 1.00 97.69 144 PHE A N 1
ATOM 1125 C CA . PHE A 1 144 ? -6.474 1.148 4.479 1.00 97.69 144 PHE A CA 1
ATOM 1126 C C . PHE A 1 144 ? -7.569 1.475 5.496 1.00 97.69 144 PHE A C 1
ATOM 1128 O O . PHE A 1 144 ? -7.288 1.758 6.663 1.00 97.69 144 PHE A O 1
ATOM 1135 N N . PHE A 1 145 ? -8.823 1.425 5.065 1.00 97.00 145 PHE A N 1
ATOM 1136 C CA . PHE A 1 145 ? -9.989 1.607 5.917 1.00 97.00 145 PHE A CA 1
ATOM 1137 C C . PHE A 1 145 ? -10.758 0.295 6.037 1.00 97.00 145 PHE A C 1
ATOM 1139 O O . PHE A 1 145 ? -10.965 -0.414 5.056 1.00 97.00 145 PHE A O 1
ATOM 1146 N N . ASP A 1 146 ? -11.203 -0.013 7.248 1.00 95.00 146 ASP A N 1
ATOM 1147 C CA . ASP A 1 146 ? -12.141 -1.093 7.514 1.00 95.00 146 ASP A CA 1
ATOM 1148 C C . ASP A 1 146 ? -13.522 -0.701 6.998 1.00 95.00 146 ASP A C 1
ATOM 1150 O O . ASP A 1 146 ? -14.125 0.297 7.415 1.00 95.00 146 ASP A O 1
ATOM 1154 N N . THR A 1 147 ? -13.981 -1.483 6.033 1.00 92.88 147 THR A N 1
ATOM 1155 C CA . THR A 1 147 ? -15.205 -1.255 5.282 1.00 92.88 147 THR A CA 1
ATOM 1156 C C . THR A 1 147 ? -16.232 -2.376 5.472 1.00 92.88 147 THR A C 1
ATOM 1158 O O . THR A 1 147 ? -17.371 -2.237 5.013 1.00 92.88 147 THR A O 1
ATOM 1161 N N . ASP A 1 148 ? -15.869 -3.455 6.171 1.00 86.44 148 ASP A N 1
ATOM 1162 C CA . ASP A 1 148 ? -16.682 -4.674 6.279 1.00 86.44 148 ASP A CA 1
ATOM 1163 C C . ASP A 1 148 ? -17.896 -4.482 7.154 1.00 86.44 148 ASP A C 1
ATOM 1165 O O . ASP A 1 148 ? -19.013 -4.815 6.757 1.00 86.44 148 ASP A O 1
ATOM 1169 N N . GLU A 1 149 ? -17.708 -3.835 8.304 1.00 84.75 149 GLU A N 1
ATOM 1170 C CA . GLU A 1 149 ? -18.805 -3.514 9.217 1.00 84.75 149 GLU A CA 1
ATOM 1171 C C . GLU A 1 149 ? -19.878 -2.628 8.561 1.00 84.75 149 GLU A C 1
ATOM 1173 O O . GLU A 1 149 ? -21.002 -2.515 9.058 1.00 84.75 149 GLU A O 1
ATOM 1178 N N . LYS A 1 150 ? -19.543 -1.973 7.442 1.00 87.56 150 LYS A N 1
ATOM 1179 C CA . LYS A 1 150 ? -20.446 -1.117 6.664 1.00 87.56 150 LYS A CA 1
ATOM 1180 C C . LYS A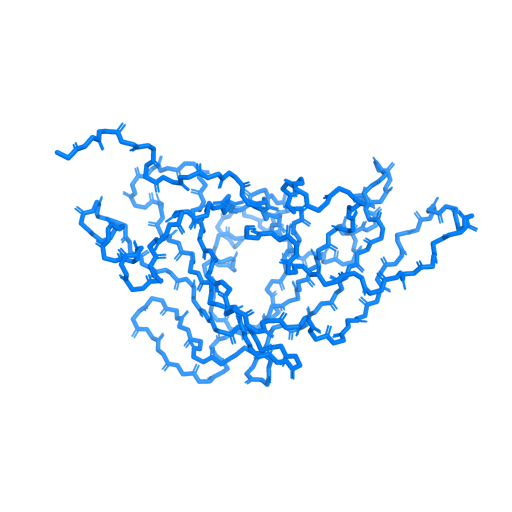 1 150 ? -21.004 -1.797 5.411 1.00 87.56 150 LYS A C 1
ATOM 1182 O O . LYS A 1 150 ? -21.785 -1.165 4.701 1.00 87.56 150 LYS A O 1
ATOM 1187 N N . GLY A 1 151 ? -20.644 -3.054 5.143 1.00 86.62 151 GLY A N 1
ATOM 1188 C CA . GLY A 1 151 ? -21.126 -3.824 3.993 1.00 86.62 151 GLY A CA 1
ATOM 1189 C C . GLY A 1 151 ? -20.667 -3.276 2.639 1.00 86.62 151 GLY A C 1
ATOM 1190 O O . GLY A 1 151 ? -21.353 -3.472 1.635 1.00 86.62 151 GLY A O 1
ATOM 1191 N N . ILE A 1 152 ? -19.547 -2.550 2.601 1.00 89.88 152 ILE A N 1
ATOM 1192 C CA . ILE A 1 152 ? -18.944 -2.088 1.347 1.00 89.88 152 ILE A CA 1
ATOM 1193 C C . ILE A 1 152 ? -18.127 -3.252 0.764 1.00 89.88 152 ILE A C 1
ATOM 1195 O O . ILE A 1 152 ? -17.387 -3.899 1.501 1.00 89.88 152 ILE A O 1
ATOM 1199 N N . PRO A 1 153 ? -18.226 -3.524 -0.547 1.00 85.31 153 PRO A N 1
ATOM 1200 C CA . PRO A 1 153 ? -17.728 -4.768 -1.139 1.00 85.31 153 PRO A CA 1
ATOM 1201 C C . PRO A 1 153 ? -16.199 -4.888 -1.241 1.00 85.31 153 PRO A C 1
ATOM 1203 O O . PRO A 1 153 ? -15.716 -5.909 -1.711 1.00 85.31 153 PRO A O 1
ATOM 1206 N N . THR A 1 154 ? -15.438 -3.852 -0.891 1.00 88.94 154 THR A N 1
ATOM 1207 C CA . THR A 1 154 ? -13.973 -3.841 -0.995 1.00 88.94 154 THR A CA 1
ATOM 1208 C C . THR A 1 154 ? -13.386 -2.844 -0.004 1.00 88.94 154 THR A C 1
ATOM 1210 O O . THR A 1 154 ? -14.074 -1.897 0.394 1.00 88.94 154 THR A O 1
ATOM 1213 N N . CYS A 1 155 ? -12.122 -3.043 0.369 1.00 92.44 155 CYS A N 1
ATOM 1214 C CA . CYS A 1 155 ? -11.385 -2.131 1.228 1.00 92.44 155 CYS A CA 1
ATOM 1215 C C . CYS A 1 155 ? -11.075 -0.829 0.480 1.00 92.44 155 CYS A C 1
ATOM 1217 O O . CYS A 1 155 ? -10.734 -0.820 -0.705 1.00 92.44 155 CYS A O 1
ATOM 1219 N N . PHE A 1 156 ? -11.198 0.302 1.168 1.00 95.06 156 PHE A N 1
ATOM 1220 C CA . PHE A 1 156 ? -10.785 1.589 0.614 1.00 95.06 156 PHE A CA 1
ATOM 1221 C C . PHE A 1 156 ? -9.404 1.947 1.132 1.00 95.06 156 PHE A C 1
ATOM 1223 O O . PHE A 1 156 ? -9.120 1.790 2.316 1.00 95.06 156 PHE A O 1
ATOM 1230 N N . GLU A 1 157 ? -8.571 2.473 0.245 1.00 97.31 157 GLU A N 1
ATOM 1231 C CA . GLU A 1 157 ? -7.209 2.884 0.554 1.00 97.31 157 GLU A CA 1
ATOM 1232 C C . GLU A 1 157 ? -6.982 4.341 0.132 1.00 97.31 157 GLU A C 1
ATOM 1234 O O . GLU A 1 157 ? -7.619 4.869 -0.785 1.00 97.31 157 GLU A O 1
ATOM 1239 N N . THR A 1 158 ? -6.054 5.021 0.794 1.00 97.44 158 THR A N 1
ATOM 1240 C CA . THR A 1 158 ? -5.511 6.285 0.302 1.00 97.44 158 THR A CA 1
ATOM 1241 C C . THR A 1 158 ? -4.015 6.378 0.562 1.00 97.44 158 THR A C 1
ATOM 1243 O O . THR A 1 158 ? -3.508 5.808 1.529 1.00 97.44 158 THR A O 1
ATOM 1246 N N . ILE A 1 159 ? -3.312 7.101 -0.314 1.00 96.00 159 ILE A N 1
ATOM 1247 C CA . ILE A 1 159 ? -1.854 7.238 -0.293 1.00 96.00 159 ILE A CA 1
ATOM 1248 C C . ILE A 1 159 ? -1.485 8.723 -0.391 1.00 96.00 159 ILE A C 1
ATOM 1250 O O . ILE A 1 159 ? -1.980 9.441 -1.262 1.00 96.00 159 ILE A O 1
ATOM 1254 N N . GLU A 1 160 ? -0.641 9.197 0.522 1.00 95.75 160 GLU A N 1
ATOM 1255 C CA . GLU A 1 160 ? -0.075 10.550 0.537 1.00 95.75 160 GLU A CA 1
ATOM 1256 C C . GLU A 1 160 ? 1.436 10.459 0.289 1.00 95.75 160 GLU A C 1
ATOM 1258 O O . GLU A 1 160 ? 2.162 9.841 1.069 1.00 95.75 160 GLU A O 1
ATOM 1263 N N . TRP A 1 161 ? 1.918 11.092 -0.782 1.00 93.81 161 TRP A N 1
ATOM 1264 C CA . TRP A 1 161 ? 3.346 11.169 -1.103 1.00 93.81 161 TRP A CA 1
ATOM 1265 C C . TRP A 1 161 ? 3.965 12.431 -0.517 1.00 93.81 161 TRP A C 1
ATOM 1267 O O . TRP A 1 161 ? 3.391 13.518 -0.613 1.00 93.81 161 TRP A O 1
ATOM 1277 N N . SER A 1 162 ? 5.181 12.315 0.014 1.00 94.44 162 SER A N 1
ATOM 1278 C CA . SER A 1 162 ? 5.993 13.496 0.283 1.00 94.44 162 SER A CA 1
ATOM 1279 C C . SER A 1 162 ? 6.418 14.171 -1.028 1.00 94.44 162 SER A C 1
ATOM 1281 O O . SER A 1 162 ? 6.619 13.526 -2.059 1.00 94.44 162 SER A O 1
ATOM 1283 N N . SER A 1 163 ? 6.594 15.492 -0.992 1.00 93.50 163 SER A N 1
ATOM 1284 C CA . SER A 1 163 ? 6.951 16.285 -2.178 1.00 93.50 163 SER A CA 1
ATOM 1285 C C . SER A 1 163 ? 8.341 15.968 -2.744 1.00 93.50 163 SER A C 1
ATOM 1287 O O . SER A 1 163 ? 8.616 16.239 -3.910 1.00 93.50 163 SER A O 1
ATOM 1289 N N . ASP A 1 164 ? 9.224 15.389 -1.933 1.00 94.19 164 ASP A N 1
ATOM 1290 C CA . ASP A 1 164 ? 10.590 15.011 -2.286 1.00 94.19 164 ASP A CA 1
ATOM 1291 C C . ASP A 1 164 ? 10.759 13.510 -2.579 1.00 94.19 164 ASP A C 1
ATOM 1293 O O . ASP A 1 164 ? 11.892 13.060 -2.785 1.00 94.19 164 ASP A O 1
ATOM 1297 N N . TRP A 1 165 ? 9.652 12.756 -2.638 1.00 94.00 165 TRP A N 1
ATOM 1298 C CA . TRP A 1 165 ? 9.620 11.298 -2.765 1.00 94.00 165 TRP A CA 1
ATOM 1299 C C . TRP A 1 165 ? 10.490 10.770 -3.908 1.00 94.00 165 TRP A C 1
ATOM 1301 O O . TRP A 1 165 ? 10.271 11.081 -5.078 1.00 94.00 165 TRP A O 1
ATOM 1311 N N . VAL A 1 166 ? 11.430 9.887 -3.588 1.00 94.06 166 VAL A N 1
ATOM 1312 C CA . VAL A 1 166 ? 12.157 9.088 -4.576 1.00 94.06 166 VAL A CA 1
ATOM 1313 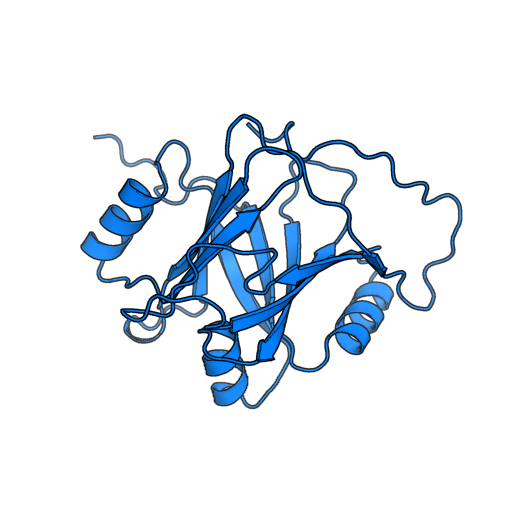C C . VAL A 1 166 ? 12.033 7.629 -4.197 1.00 94.06 166 VAL A C 1
ATOM 1315 O O . VAL A 1 166 ? 12.494 7.237 -3.127 1.00 94.06 166 VAL A O 1
ATOM 1318 N N . ALA A 1 167 ? 11.463 6.837 -5.106 1.00 90.88 167 ALA A N 1
ATOM 1319 C CA . ALA A 1 167 ? 11.273 5.409 -4.899 1.00 90.88 167 ALA A CA 1
ATOM 1320 C C . ALA A 1 167 ? 12.582 4.711 -4.471 1.00 90.88 167 ALA A C 1
ATOM 1322 O O . ALA A 1 167 ? 13.651 5.031 -5.015 1.00 90.88 167 ALA A O 1
ATOM 1323 N N . PRO A 1 168 ? 12.517 3.774 -3.507 1.00 94.44 168 PRO A N 1
ATOM 1324 C CA . PRO A 1 168 ? 13.660 2.949 -3.149 1.00 94.44 168 PRO A CA 1
ATOM 1325 C C . PRO A 1 168 ? 14.039 2.018 -4.305 1.00 94.44 168 PRO A C 1
ATOM 1327 O O . PRO A 1 168 ? 13.305 1.877 -5.291 1.00 94.44 168 PRO A O 1
ATOM 1330 N N . ASP A 1 169 ? 15.217 1.404 -4.193 1.00 94.56 169 ASP A N 1
ATOM 1331 C CA . ASP A 1 169 ? 15.581 0.318 -5.101 1.00 94.56 169 ASP A CA 1
ATOM 1332 C C . ASP A 1 169 ? 14.593 -0.841 -4.942 1.00 94.56 169 ASP A C 1
ATOM 1334 O O . ASP A 1 169 ? 14.050 -1.061 -3.860 1.00 94.56 169 ASP A O 1
ATOM 1338 N N . CYS A 1 170 ? 14.330 -1.537 -6.044 1.00 94.31 170 CYS A N 1
ATOM 1339 C CA . CYS A 1 170 ? 13.383 -2.640 -6.098 1.00 94.31 170 CYS A CA 1
ATOM 1340 C C . CYS A 1 170 ? 14.023 -3.855 -6.748 1.00 94.31 170 CYS A C 1
ATOM 1342 O O . CYS A 1 170 ? 14.867 -3.721 -7.645 1.00 94.31 170 CYS A O 1
ATOM 1344 N N . ASP A 1 171 ? 13.529 -5.025 -6.373 1.00 96.38 171 ASP A N 1
ATOM 1345 C CA . ASP A 1 171 ? 13.748 -6.225 -7.158 1.00 96.38 171 ASP A CA 1
ATOM 1346 C C . ASP A 1 171 ? 12.792 -6.222 -8.350 1.00 96.38 171 ASP A C 1
ATOM 1348 O O . ASP A 1 171 ? 11.665 -5.735 -8.276 1.00 96.38 171 ASP A O 1
ATOM 1352 N N . TRP A 1 172 ? 13.245 -6.730 -9.491 1.00 95.12 172 TRP A N 1
ATOM 1353 C CA . TRP A 1 172 ? 12.393 -6.853 -10.671 1.00 95.12 172 TRP A CA 1
ATOM 1354 C C . TRP A 1 172 ? 11.952 -8.297 -10.837 1.00 95.12 172 TRP A C 1
ATOM 1356 O O . TRP A 1 172 ? 12.782 -9.183 -11.045 1.00 95.12 172 TRP A O 1
ATOM 1366 N N . PHE A 1 173 ? 10.641 -8.524 -10.820 1.00 95.44 173 PHE A N 1
ATOM 1367 C CA . PHE A 1 173 ? 10.063 -9.806 -11.197 1.00 95.44 173 PHE A CA 1
ATOM 1368 C C . PHE A 1 173 ? 9.649 -9.774 -12.668 1.00 95.44 173 PHE A C 1
ATOM 1370 O O . PHE A 1 173 ? 8.830 -8.951 -13.094 1.00 95.44 173 PHE A O 1
ATOM 1377 N N . LEU A 1 174 ? 10.225 -10.688 -13.447 1.00 93.88 174 LEU A N 1
ATOM 1378 C CA . LEU A 1 174 ? 9.906 -10.889 -14.855 1.00 93.88 174 LEU A CA 1
ATOM 1379 C C . LEU A 1 174 ? 9.028 -12.138 -14.980 1.00 93.88 174 LEU A C 1
ATOM 1381 O O . LEU A 1 174 ? 9.544 -13.241 -14.792 1.00 93.88 174 LEU A O 1
ATOM 1385 N N . PRO A 1 175 ? 7.731 -11.994 -15.301 1.00 90.44 175 PRO A N 1
ATOM 1386 C CA . PRO A 1 175 ? 6.861 -13.147 -15.443 1.00 90.44 175 PRO A CA 1
ATOM 1387 C C . PRO A 1 175 ? 7.326 -14.103 -16.539 1.00 90.44 175 PRO A C 1
ATOM 1389 O O . PRO A 1 175 ? 7.777 -13.702 -17.620 1.00 90.44 175 PRO A O 1
ATOM 1392 N N . SER A 1 176 ? 7.154 -15.390 -16.271 1.00 83.50 176 SER A N 1
ATOM 1393 C CA . SER A 1 176 ? 7.487 -16.473 -17.184 1.00 83.50 176 SER A CA 1
ATOM 1394 C C . SER A 1 176 ? 6.733 -16.320 -18.510 1.00 83.50 176 SER A C 1
ATOM 1396 O O . SER A 1 176 ? 5.504 -16.323 -18.549 1.00 83.50 176 SER A O 1
ATOM 1398 N N . GLY A 1 177 ? 7.468 -16.223 -19.621 1.00 66.81 177 GLY A N 1
ATOM 1399 C CA . GLY A 1 177 ? 6.892 -16.120 -20.970 1.00 66.81 177 GLY A CA 1
ATOM 1400 C C . GLY A 1 177 ? 6.742 -14.697 -21.518 1.00 66.81 177 GLY A C 1
ATOM 1401 O O . GLY A 1 177 ? 6.350 -14.544 -22.675 1.00 66.81 177 GLY A O 1
ATOM 1402 N N . VAL A 1 178 ? 7.115 -13.663 -20.757 1.00 61.03 178 VAL A N 1
ATOM 1403 C CA . VAL A 1 178 ? 7.278 -12.307 -21.298 1.00 61.03 178 VAL A CA 1
ATOM 1404 C C . VAL A 1 178 ? 8.580 -12.265 -22.105 1.00 61.03 178 VAL A C 1
ATOM 1406 O O . VAL A 1 178 ? 9.678 -12.327 -21.553 1.00 61.03 178 VAL A O 1
ATOM 1409 N N . PHE A 1 179 ? 8.475 -12.214 -23.438 1.00 53.75 179 PHE A N 1
ATOM 1410 C CA . PHE A 1 179 ? 9.645 -12.110 -24.313 1.00 53.75 179 PHE A CA 1
ATOM 1411 C C . PHE A 1 179 ? 10.330 -10.751 -24.111 1.00 53.75 179 PHE A C 1
ATOM 1413 O O . PHE A 1 179 ? 9.798 -9.706 -24.483 1.00 53.75 179 PHE A O 1
ATOM 1420 N N . LEU A 1 180 ? 11.541 -10.788 -23.54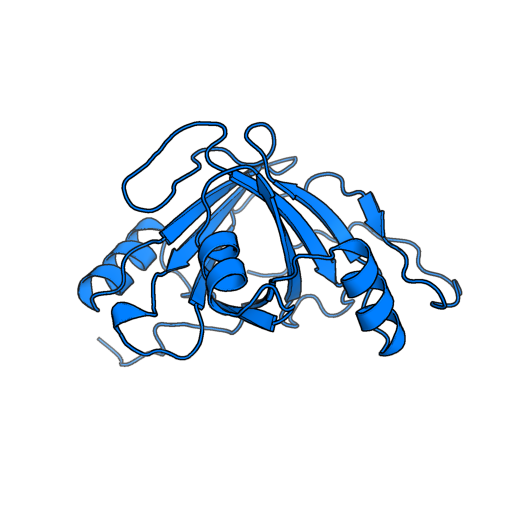7 1.00 53.81 180 LEU A N 1
ATOM 1421 C CA . LEU A 1 180 ? 12.492 -9.680 -23.456 1.00 53.81 180 LEU A CA 1
ATOM 1422 C C . LEU A 1 180 ? 12.919 -9.230 -24.860 1.00 53.81 180 LEU A C 1
ATOM 1424 O O . LEU A 1 180 ? 14.001 -9.558 -25.342 1.00 53.81 180 LEU A O 1
ATOM 1428 N N . GLN A 1 181 ? 12.093 -8.440 -25.528 1.00 47.12 181 GLN A N 1
ATOM 1429 C CA . GLN A 1 181 ? 12.602 -7.495 -26.506 1.00 47.12 181 GLN A CA 1
ATOM 1430 C C . GLN A 1 181 ? 12.493 -6.107 -25.880 1.00 47.12 181 GLN A C 1
ATOM 1432 O O . GLN A 1 181 ? 11.481 -5.431 -25.994 1.00 47.12 181 GLN A O 1
ATOM 1437 N N . THR A 1 182 ? 13.573 -5.696 -25.206 1.00 52.84 182 THR A N 1
ATOM 1438 C CA . THR A 1 182 ? 13.896 -4.301 -24.832 1.00 52.84 182 THR A CA 1
ATOM 1439 C C . THR A 1 182 ? 13.292 -3.685 -23.558 1.00 52.84 182 THR A C 1
ATOM 1441 O O . THR A 1 182 ? 13.193 -2.462 -23.480 1.00 52.84 182 THR A O 1
ATOM 1444 N N . PHE A 1 183 ? 12.981 -4.457 -22.506 1.00 56.12 183 PHE A N 1
ATOM 1445 C CA . PHE A 1 183 ? 12.752 -3.818 -21.199 1.00 56.12 183 PHE A CA 1
ATOM 1446 C C . PHE A 1 183 ? 14.081 -3.360 -20.580 1.00 56.12 183 PHE A C 1
ATOM 1448 O O . PHE A 1 183 ? 14.814 -4.150 -19.987 1.00 56.12 183 PHE A O 1
ATOM 1455 N N . THR A 1 184 ? 14.382 -2.071 -20.724 1.00 57.09 184 THR A N 1
ATOM 1456 C CA . THR A 1 184 ? 15.433 -1.382 -19.971 1.00 57.09 184 THR A CA 1
ATOM 1457 C C . THR A 1 184 ? 14.726 -0.430 -19.008 1.00 57.09 184 THR A C 1
ATOM 1459 O O . THR A 1 184 ? 14.179 0.576 -19.472 1.00 57.09 184 THR A O 1
ATOM 1462 N N . PRO A 1 185 ? 14.671 -0.716 -17.694 1.00 54.91 185 PRO A N 1
ATOM 1463 C CA . PRO A 1 185 ? 14.002 0.172 -16.758 1.00 54.91 185 PRO A CA 1
ATOM 1464 C C . PRO A 1 185 ? 14.747 1.506 -16.739 1.00 54.91 185 PRO A C 1
ATOM 1466 O O . PRO A 1 185 ? 15.867 1.615 -16.244 1.00 54.91 185 PRO A O 1
ATOM 1469 N N . THR A 1 186 ? 14.135 2.540 -17.310 1.00 53.41 186 THR A N 1
ATOM 1470 C CA . THR A 1 186 ? 14.542 3.909 -17.009 1.00 53.41 186 THR A CA 1
ATOM 1471 C C . THR A 1 186 ? 13.857 4.270 -15.701 1.00 53.41 186 THR A C 1
ATOM 1473 O O . THR A 1 186 ? 12.633 4.208 -15.611 1.00 53.41 186 THR A O 1
ATOM 1476 N N . GLN A 1 187 ? 14.642 4.598 -14.669 1.00 44.78 187 GLN A N 1
ATOM 1477 C CA . GLN A 1 187 ? 14.133 5.168 -13.420 1.00 44.78 187 GLN A CA 1
ATOM 1478 C C . GLN A 1 187 ? 13.496 6.528 -13.732 1.00 44.78 187 GLN A C 1
ATOM 1480 O O . GLN A 1 187 ? 14.126 7.572 -13.590 1.00 44.78 187 GLN A O 1
ATOM 1485 N N . LYS A 1 188 ? 12.257 6.536 -14.220 1.00 43.16 188 LYS A N 1
ATOM 1486 C CA . LYS A 1 188 ? 11.424 7.731 -14.177 1.00 43.16 188 LYS A CA 1
ATOM 1487 C C . LYS A 1 188 ? 10.725 7.726 -12.830 1.00 43.16 188 LYS A C 1
ATOM 1489 O O . LYS A 1 188 ? 10.062 6.755 -12.472 1.00 43.16 188 LYS A O 1
ATOM 1494 N N . SER A 1 189 ? 10.973 8.776 -12.055 1.00 43.72 189 SER A N 1
ATOM 1495 C CA . SER A 1 189 ? 10.384 8.940 -10.736 1.00 43.72 189 SER A CA 1
ATOM 1496 C C . SER A 1 189 ? 8.864 8.991 -10.862 1.00 43.72 189 SER A C 1
ATOM 1498 O O . SER A 1 189 ? 8.311 9.587 -11.783 1.00 43.72 189 SER A O 1
ATOM 1500 N N . SER A 1 190 ? 8.162 8.413 -9.892 1.00 46.47 190 SER A N 1
ATOM 1501 C CA . SER A 1 190 ? 6.717 8.591 -9.736 1.00 46.47 190 SER A CA 1
ATOM 1502 C C . SER A 1 190 ? 6.315 10.029 -9.358 1.00 46.47 190 SER A C 1
ATOM 1504 O O . SER A 1 190 ? 5.149 10.257 -9.064 1.00 46.47 190 SER A O 1
ATOM 1506 N N . GLN A 1 191 ? 7.249 10.990 -9.401 1.00 41.66 191 GLN A N 1
ATOM 1507 C CA . GLN A 1 191 ? 7.037 12.407 -9.093 1.00 41.66 191 GLN A CA 1
ATOM 1508 C C . GLN A 1 191 ? 6.299 13.183 -10.195 1.00 41.66 191 GLN A C 1
ATOM 1510 O O . GLN A 1 191 ? 5.809 14.270 -9.917 1.00 41.66 191 GLN A O 1
ATOM 1515 N N . ASP A 1 192 ? 6.130 12.635 -11.404 1.00 39.56 192 ASP A N 1
ATOM 1516 C CA . ASP A 1 192 ? 5.309 13.269 -12.456 1.00 39.56 192 ASP A CA 1
ATOM 1517 C C . ASP A 1 192 ? 3.782 13.171 -12.179 1.00 39.56 192 ASP A C 1
ATOM 1519 O O . ASP A 1 192 ? 2.970 13.339 -13.090 1.00 39.56 192 ASP A O 1
ATOM 1523 N N . ARG A 1 193 ? 3.379 12.843 -10.940 1.00 53.78 193 ARG A N 1
ATOM 1524 C CA . ARG A 1 193 ? 1.998 12.523 -10.526 1.00 53.78 193 ARG A CA 1
ATOM 1525 C C . ARG A 1 193 ? 1.346 13.561 -9.597 1.00 53.78 193 ARG A C 1
ATOM 1527 O O . ARG A 1 193 ? 0.350 13.234 -8.955 1.00 53.78 193 ARG A O 1
ATOM 1534 N N . VAL A 1 194 ? 1.882 14.784 -9.529 1.00 36.78 194 VAL A N 1
ATOM 1535 C CA . VAL A 1 194 ? 1.202 15.946 -8.911 1.00 36.78 194 VAL A CA 1
ATOM 1536 C C . VAL A 1 194 ? 0.621 16.843 -9.994 1.00 36.78 194 VAL A C 1
ATOM 1538 O O . VAL A 1 194 ? 1.380 17.205 -10.921 1.00 36.78 194 VAL A O 1
#

Foldseek 3Di:
DDPDDQQADFAAWEKEAQDQLVVCQVVVVVPWAQKFKDKDAQVFWPQKDFFVDTDGGQWIKIKIWTDDPPLADHIYMYIYTDDHDAPSVVVCVVVPRHIDGAETEGASPPDDPVRSQVVCVVVVKTWGIWTWGDAVDWTKTKTWTDCVVVVDPHIYMYIDTDLGGFHHHTDTHDHDPPDPPDPDDDRDGSNVHD